Protein AF-A0A8J5WI42-F1 (afdb_monomer)

Radius of gyration: 21.47 Å; Cα contacts (8 Å, |Δi|>4): 216; chains: 1; bounding box: 58×47×58 Å

Secondary structure (DSSP, 8-state):
-PPP--------SS--SS---TTSSPPPEEE-SSSS-EEESSPPPPPPPTTS---HHHHHHHTS-SSPPSSS-SEE-TTT--EE-HHHHHHHHHHHHHHHHHT---PPP--------HHHHHHHHH--S-EEE-HHHHTTSPTT--EEETTSHHHHHHHH--------------TTSEEEEEEE-TTSSS-EEEEEEHHHHHHHHHHHTTS-TTS-----S-TTSTT-

Sequence (228 aa):
MPLAPTCRLTSVHQAPSYGANPNSGQWILRRHQDLPVYHCLRAPRPLPPPVLPLSFTDFAFSLLPTPLPSSHPALLDSFTGEVVPFPAFLSRVRALGAHGRRRRRLPRQSGTHRRGNQISHLVALSNPALAFAVSSTATKLPLGLRTVLLDSPTFLSYLQELGDVSATETVVICQSDPAAILHSSGTTERAKAVLLTYRNIMASTTMAAAAKMAAVVLLTVPMFHVYG

InterPro domains:
  IPR000873 AMP-dependent synthetase/ligase domain [PF00501] (118-228)

Mean predicted aligned error: 11.56 Å

Structure (mmCIF, N/CA/C/O backbone):
data_AF-A0A8J5WI42-F1
#
_entry.id   AF-A0A8J5WI42-F1
#
loop_
_atom_site.group_PDB
_atom_site.id
_atom_site.type_symbol
_atom_site.label_atom_id
_atom_site.label_alt_id
_atom_site.label_comp_id
_atom_site.label_asym_id
_atom_site.label_entity_id
_atom_site.label_seq_id
_atom_site.pdbx_PDB_ins_code
_atom_site.Cartn_x
_atom_site.Cartn_y
_atom_site.Cartn_z
_atom_site.occupancy
_atom_site.B_iso_or_equiv
_atom_site.auth_seq_id
_atom_site.auth_comp_id
_atom_site.auth_asym_id
_atom_site.auth_atom_id
_atom_site.pdbx_PDB_model_num
ATOM 1 N N . MET A 1 1 ? 4.635 27.639 -5.199 1.00 29.78 1 MET A N 1
ATOM 2 C CA . MET A 1 1 ? 4.258 26.490 -6.050 1.00 29.78 1 MET A CA 1
ATOM 3 C C . MET A 1 1 ? 5.520 25.919 -6.677 1.00 29.78 1 MET A C 1
ATOM 5 O O . MET A 1 1 ? 6.116 26.634 -7.473 1.00 29.78 1 MET A O 1
ATOM 9 N N . PRO A 1 2 ? 5.989 24.711 -6.326 1.00 35.41 2 PRO A N 1
ATOM 10 C CA . PRO A 1 2 ? 7.042 24.084 -7.106 1.00 35.41 2 PRO A CA 1
ATOM 11 C C . PRO A 1 2 ? 6.405 23.436 -8.340 1.00 35.41 2 PRO A C 1
ATOM 13 O O . PRO A 1 2 ? 5.445 22.674 -8.236 1.00 35.41 2 PRO A O 1
ATOM 16 N N . LEU A 1 3 ? 6.916 23.808 -9.512 1.00 30.47 3 LEU A N 1
ATOM 17 C CA . LEU A 1 3 ? 6.577 23.210 -10.798 1.00 30.47 3 LEU A CA 1
ATOM 18 C C . LEU A 1 3 ? 6.824 21.698 -10.728 1.00 30.47 3 LEU A C 1
ATOM 20 O O . LEU A 1 3 ? 7.881 21.262 -10.269 1.00 30.47 3 LEU A O 1
ATOM 24 N N . ALA A 1 4 ? 5.855 20.906 -11.186 1.00 29.36 4 ALA A N 1
ATOM 25 C CA . ALA A 1 4 ? 6.044 19.476 -11.389 1.00 29.36 4 ALA A CA 1
ATOM 26 C C . ALA A 1 4 ? 7.309 19.240 -12.239 1.00 29.36 4 ALA A C 1
ATOM 28 O O . ALA A 1 4 ? 7.542 20.005 -13.185 1.00 29.36 4 ALA A O 1
ATOM 29 N N . PRO A 1 5 ? 8.130 18.214 -11.943 1.00 35.12 5 PRO A N 1
ATOM 30 C CA . PRO A 1 5 ? 9.288 17.905 -12.766 1.00 35.12 5 PRO A CA 1
ATOM 31 C C . PRO A 1 5 ? 8.798 17.586 -14.178 1.00 35.12 5 PRO A C 1
ATOM 33 O O . PRO A 1 5 ? 8.145 16.575 -14.434 1.00 35.12 5 PRO A O 1
ATOM 36 N N . THR A 1 6 ? 9.067 18.504 -15.099 1.00 32.03 6 THR A N 1
ATOM 37 C CA . THR A 1 6 ? 8.698 18.375 -16.501 1.00 32.03 6 THR A CA 1
ATOM 38 C C . THR A 1 6 ? 9.577 17.278 -17.086 1.00 32.03 6 THR A C 1
ATOM 40 O O . THR A 1 6 ? 10.797 17.424 -17.171 1.00 32.03 6 THR A O 1
ATOM 43 N N . CYS A 1 7 ? 8.974 16.151 -17.458 1.00 35.66 7 CYS A N 1
ATOM 44 C CA . CYS A 1 7 ? 9.672 15.083 -18.161 1.00 35.66 7 CYS A CA 1
ATOM 45 C C . CYS A 1 7 ? 10.037 15.589 -19.567 1.00 35.66 7 CYS A C 1
ATOM 47 O O . CYS A 1 7 ? 9.230 15.520 -20.493 1.00 35.66 7 CYS A O 1
ATOM 49 N N . ARG A 1 8 ? 11.230 16.174 -19.728 1.00 37.75 8 ARG A N 1
ATOM 50 C CA . ARG A 1 8 ? 11.785 16.493 -21.050 1.00 37.75 8 ARG A CA 1
ATOM 51 C C . ARG A 1 8 ? 12.340 15.210 -21.660 1.00 37.75 8 ARG A C 1
ATOM 53 O O . ARG A 1 8 ? 13.364 14.701 -21.214 1.00 37.75 8 ARG A O 1
ATOM 60 N N . LEU A 1 9 ? 11.670 14.706 -22.692 1.00 39.31 9 LEU A N 1
ATOM 61 C CA . LEU A 1 9 ? 12.229 13.707 -23.599 1.00 39.31 9 LEU A CA 1
ATOM 62 C C . LEU A 1 9 ? 13.247 14.397 -24.511 1.00 39.31 9 LEU A C 1
ATOM 64 O O . LEU A 1 9 ? 12.881 15.040 -25.492 1.00 39.31 9 LEU A O 1
ATOM 68 N N . THR A 1 10 ? 14.530 14.273 -24.191 1.00 45.62 10 THR A N 1
ATOM 69 C CA . THR A 1 10 ? 15.604 14.692 -25.096 1.00 45.62 10 THR A CA 1
ATOM 70 C C . THR A 1 10 ? 16.011 13.479 -25.931 1.00 45.62 10 THR A C 1
ATOM 72 O O . THR A 1 10 ? 16.667 12.568 -25.430 1.00 45.62 10 THR A O 1
ATOM 75 N N . SER A 1 11 ? 15.593 13.431 -27.201 1.00 44.97 11 SER A N 1
ATOM 76 C CA . SER A 1 11 ? 16.119 12.453 -28.161 1.00 44.97 11 SER A CA 1
ATOM 77 C C . SER A 1 11 ? 17.546 12.855 -28.499 1.00 44.97 11 SER A C 1
ATOM 79 O O . SER A 1 11 ? 17.771 13.845 -29.194 1.00 44.97 11 SER A O 1
ATOM 81 N N . VAL A 1 12 ? 18.522 12.127 -27.967 1.00 49.94 12 VAL A N 1
ATOM 82 C CA . VAL A 1 12 ? 19.923 12.428 -28.228 1.00 49.94 12 VAL A CA 1
ATOM 83 C C . VAL A 1 12 ? 20.385 11.617 -29.441 1.00 49.94 12 VAL A C 1
ATOM 85 O O . VAL A 1 12 ? 20.647 10.422 -29.327 1.00 49.94 12 VAL A O 1
ATOM 88 N N . HIS A 1 13 ? 20.466 12.259 -30.612 1.00 47.44 13 HIS A N 1
ATOM 89 C CA . HIS A 1 13 ? 20.977 11.634 -31.844 1.00 47.44 13 HIS A CA 1
ATOM 90 C C . HIS A 1 13 ? 22.503 11.406 -31.834 1.00 47.44 13 HIS A C 1
ATOM 92 O O . HIS A 1 13 ? 22.998 10.607 -32.620 1.00 47.44 13 HIS A O 1
ATOM 98 N N . GLN A 1 14 ? 23.236 12.023 -30.902 1.00 44.47 14 GLN A N 1
ATOM 99 C CA . GLN A 1 14 ? 24.654 11.771 -30.624 1.00 44.47 14 GLN A CA 1
ATOM 100 C C . GLN A 1 14 ? 24.905 11.951 -29.128 1.00 44.47 14 GLN A C 1
ATOM 102 O O . GLN A 1 14 ? 24.650 13.030 -28.602 1.00 44.47 14 GLN A O 1
ATOM 107 N N . ALA A 1 15 ? 25.367 10.895 -28.446 1.00 39.84 15 ALA A N 1
ATOM 108 C CA . ALA A 1 15 ? 25.644 10.905 -27.007 1.00 39.84 15 ALA A CA 1
ATOM 109 C C . ALA A 1 15 ? 26.434 12.170 -26.613 1.00 39.84 15 ALA A C 1
ATOM 111 O O . ALA A 1 15 ? 27.522 12.369 -27.156 1.00 39.84 15 ALA A O 1
ATOM 112 N N . PRO A 1 16 ? 25.947 13.022 -25.689 1.00 39.75 16 PRO A N 1
ATOM 113 C CA . PRO A 1 16 ? 26.751 14.128 -25.213 1.00 39.75 16 PRO A CA 1
ATOM 114 C C . PRO A 1 16 ? 27.866 13.517 -24.368 1.00 39.75 16 PRO A C 1
ATOM 116 O O . PRO A 1 16 ? 27.608 12.734 -23.454 1.00 39.75 16 PRO A O 1
ATOM 119 N N . SER A 1 17 ? 29.102 13.895 -24.654 1.00 41.09 17 SER A N 1
ATOM 120 C CA . SER A 1 17 ? 30.312 13.529 -23.912 1.00 41.09 17 SER A CA 1
ATOM 121 C C . SER A 1 17 ? 30.396 14.161 -22.511 1.00 41.09 17 SER A C 1
ATOM 123 O O . SER A 1 17 ? 31.456 14.153 -21.895 1.00 41.09 17 SER A O 1
ATOM 125 N N . TYR A 1 18 ? 29.287 14.669 -21.964 1.00 41.59 18 TYR A N 1
ATOM 126 C CA . TYR A 1 18 ? 29.240 15.255 -20.629 1.00 41.59 18 TYR A CA 1
ATOM 127 C C . TYR A 1 18 ? 28.455 14.367 -19.670 1.00 41.59 18 TYR A C 1
ATOM 129 O O . TYR A 1 18 ? 27.273 14.085 -19.873 1.00 41.59 18 TYR A O 1
ATOM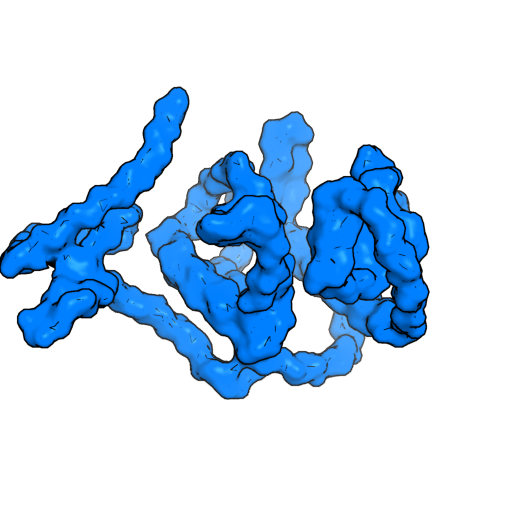 137 N N . GLY A 1 19 ? 29.159 13.921 -18.626 1.00 47.34 19 GLY A N 1
ATOM 138 C CA . GLY A 1 19 ? 28.671 13.029 -17.583 1.00 47.34 19 GLY A CA 1
ATOM 139 C C . GLY A 1 19 ? 27.361 13.519 -16.983 1.00 47.34 19 GLY A C 1
ATOM 140 O O . GLY A 1 19 ? 27.323 14.453 -16.184 1.00 47.34 19 GLY A O 1
ATOM 141 N N . ALA A 1 20 ? 26.272 12.864 -17.370 1.00 50.81 20 ALA A N 1
ATOM 142 C CA . ALA A 1 20 ? 24.975 13.105 -16.783 1.00 50.81 20 ALA A CA 1
ATOM 143 C C . ALA A 1 20 ? 24.971 12.601 -15.341 1.00 50.81 20 ALA A C 1
ATOM 145 O O . ALA A 1 20 ? 25.249 11.432 -15.080 1.00 50.81 20 ALA A O 1
ATOM 146 N N . ASN A 1 21 ? 24.628 13.482 -14.404 1.00 48.59 21 ASN A N 1
ATOM 147 C CA . ASN A 1 21 ? 24.452 13.110 -13.009 1.00 48.59 21 ASN A CA 1
ATOM 148 C C . ASN A 1 21 ? 23.285 12.102 -12.897 1.00 48.59 21 ASN A C 1
ATOM 150 O O . ASN A 1 21 ? 22.139 12.488 -13.146 1.00 48.59 21 ASN A O 1
ATOM 154 N N . PRO A 1 22 ? 23.525 10.838 -12.498 1.00 48.53 22 PRO A N 1
ATOM 155 C CA . PRO A 1 22 ? 22.477 9.818 -12.398 1.00 48.53 22 PRO A CA 1
ATOM 156 C C . PRO A 1 22 ? 21.408 10.147 -11.339 1.00 48.53 22 PRO A C 1
ATOM 158 O O . PRO A 1 22 ? 20.333 9.547 -11.351 1.00 48.53 22 PRO A O 1
ATOM 161 N N . ASN A 1 23 ? 21.668 11.131 -10.471 1.00 48.84 23 ASN A N 1
ATOM 162 C CA . ASN A 1 23 ? 20.778 11.574 -9.397 1.00 48.84 23 ASN A CA 1
ATOM 163 C C . ASN A 1 23 ? 19.934 12.810 -9.765 1.00 48.84 23 ASN A C 1
ATOM 165 O O . ASN A 1 23 ? 19.182 13.295 -8.926 1.00 48.84 23 ASN A O 1
ATOM 169 N N . SER A 1 24 ? 20.033 13.342 -10.990 1.00 55.25 24 SER A N 1
ATOM 170 C CA . SER A 1 24 ? 19.336 14.579 -11.397 1.00 55.25 24 SER A CA 1
ATOM 171 C C . SER A 1 24 ? 17.831 14.416 -11.653 1.00 55.25 24 SER A C 1
ATOM 173 O O . SER A 1 24 ? 17.152 15.386 -11.978 1.00 55.25 24 SER A O 1
ATOM 175 N N . GLY A 1 25 ? 17.300 13.190 -11.586 1.00 51.16 25 GLY A N 1
ATOM 176 C CA . GLY A 1 25 ? 15.907 12.902 -11.948 1.00 51.16 25 GLY A CA 1
ATOM 177 C C . GLY A 1 25 ? 15.625 12.932 -13.459 1.00 51.16 25 GLY A C 1
ATOM 178 O O . GLY A 1 25 ? 14.546 12.520 -13.870 1.00 51.16 25 GLY A O 1
ATOM 179 N N . GLN A 1 26 ? 16.590 13.318 -14.302 1.00 54.34 26 GLN A N 1
ATOM 180 C CA . GLN A 1 26 ? 16.445 13.296 -15.760 1.00 54.34 26 GLN A CA 1
ATOM 181 C C . GLN A 1 26 ? 16.699 11.891 -16.320 1.00 54.34 26 GLN A C 1
ATOM 183 O O . GLN A 1 26 ? 17.724 11.262 -16.034 1.00 54.34 26 GLN A O 1
ATOM 188 N N . TRP A 1 27 ? 15.755 11.384 -17.111 1.00 58.38 27 TRP A N 1
ATOM 189 C CA . TRP A 1 27 ? 15.895 10.120 -17.827 1.00 58.38 27 TRP A CA 1
ATOM 190 C C . TRP A 1 27 ? 16.568 10.370 -19.171 1.00 58.38 27 TRP A C 1
ATOM 192 O O . TRP A 1 27 ? 16.082 11.167 -19.968 1.00 58.38 27 TRP A O 1
ATOM 202 N N . ILE A 1 28 ? 17.674 9.674 -19.433 1.00 67.88 28 ILE A N 1
ATOM 203 C CA . ILE A 1 28 ? 18.326 9.705 -20.742 1.00 67.88 28 ILE A CA 1
ATOM 204 C C . ILE A 1 28 ? 17.981 8.406 -21.449 1.00 67.88 28 ILE A C 1
ATOM 206 O O . ILE A 1 28 ? 18.279 7.317 -20.951 1.00 67.88 28 ILE A O 1
ATOM 210 N N . LEU A 1 29 ? 17.317 8.537 -22.592 1.00 76.19 29 LEU A N 1
ATOM 211 C CA . LEU A 1 29 ? 16.933 7.422 -23.439 1.00 76.19 29 LEU A CA 1
ATOM 212 C C . LEU A 1 29 ? 17.848 7.379 -24.660 1.00 76.19 29 LEU A C 1
ATOM 214 O O . LEU A 1 29 ? 18.148 8.416 -25.252 1.00 76.19 29 LEU A O 1
ATOM 218 N N . ARG A 1 30 ? 18.256 6.178 -25.067 1.00 80.81 30 ARG A N 1
ATOM 219 C CA . ARG A 1 30 ? 18.925 5.945 -26.350 1.00 80.81 30 ARG A CA 1
ATOM 220 C C . ARG A 1 30 ? 17.987 5.174 -27.264 1.00 80.81 30 ARG A C 1
ATOM 222 O O . ARG A 1 30 ? 17.397 4.173 -26.860 1.00 80.81 30 ARG A O 1
ATOM 229 N N . ARG A 1 31 ? 17.862 5.643 -28.503 1.00 80.12 31 ARG A N 1
ATOM 230 C CA . ARG A 1 31 ? 17.152 4.924 -29.560 1.00 80.12 31 ARG A CA 1
ATOM 231 C C . ARG A 1 31 ? 18.028 3.780 -30.076 1.00 80.12 31 ARG A C 1
ATOM 233 O O . ARG A 1 31 ? 19.226 3.972 -30.278 1.00 80.12 31 ARG A O 1
ATOM 240 N N . HIS A 1 32 ? 17.444 2.604 -30.269 1.00 79.12 32 HIS A N 1
ATOM 241 C CA . HIS A 1 32 ? 18.083 1.508 -30.992 1.00 79.12 32 HIS A CA 1
ATOM 242 C C . HIS A 1 32 ? 18.345 1.943 -32.442 1.00 79.12 32 HIS A C 1
ATOM 244 O O . HIS A 1 32 ? 17.509 2.627 -33.028 1.00 79.12 32 HIS A O 1
ATOM 250 N N . GLN A 1 33 ? 19.496 1.584 -33.015 1.00 76.19 33 GLN A N 1
ATOM 251 C CA . GLN A 1 33 ? 19.883 2.069 -34.348 1.00 76.19 33 GLN A CA 1
ATOM 252 C C . GLN A 1 33 ? 18.890 1.604 -35.423 1.00 76.19 33 GLN A C 1
ATOM 254 O O . GLN A 1 33 ? 18.429 2.415 -36.221 1.00 76.19 33 GLN A O 1
ATOM 259 N N . ASP A 1 34 ? 18.462 0.344 -35.337 1.00 82.88 34 ASP A N 1
ATOM 260 C CA . ASP A 1 34 ? 17.655 -0.289 -36.391 1.00 82.88 34 ASP A CA 1
ATOM 261 C C . ASP A 1 34 ? 16.166 -0.444 -36.049 1.00 82.88 34 ASP A C 1
ATOM 263 O O . ASP A 1 34 ? 15.387 -0.937 -36.859 1.00 82.88 34 ASP A O 1
ATOM 267 N N . LEU A 1 35 ? 15.743 -0.046 -34.842 1.00 81.06 35 LEU A N 1
ATOM 268 C CA . LEU A 1 35 ? 14.367 -0.235 -34.371 1.00 81.06 35 LEU A CA 1
ATOM 269 C C . LEU A 1 35 ? 13.820 1.059 -33.752 1.00 81.06 35 LEU A C 1
ATOM 271 O O . LEU A 1 35 ? 14.564 1.801 -33.106 1.00 81.06 35 LEU A O 1
ATOM 275 N N . PRO A 1 36 ? 12.510 1.347 -33.873 1.00 85.81 36 PRO A N 1
ATOM 276 C CA . PRO A 1 36 ? 11.862 2.473 -33.195 1.00 85.81 36 PRO A CA 1
ATOM 277 C C . PRO A 1 36 ? 11.658 2.183 -31.694 1.00 85.81 36 PRO A C 1
ATOM 279 O O . PRO A 1 36 ? 10.581 2.385 -31.143 1.00 85.81 36 PRO A O 1
ATOM 282 N N . VAL A 1 37 ? 12.697 1.679 -31.028 1.00 84.75 37 VAL A N 1
ATOM 283 C CA . VAL A 1 37 ? 12.699 1.290 -29.617 1.00 84.75 37 VAL A CA 1
ATOM 284 C C . VAL A 1 37 ? 13.687 2.176 -28.873 1.00 84.75 37 VAL A C 1
ATOM 286 O O . VAL A 1 37 ? 14.812 2.389 -29.325 1.00 84.75 37 VAL A O 1
ATOM 289 N N . TYR A 1 38 ? 13.276 2.681 -27.715 1.00 84.00 38 TYR A N 1
ATOM 290 C CA . TYR A 1 38 ? 14.112 3.475 -26.823 1.00 84.00 38 TYR A CA 1
ATOM 291 C C . TYR A 1 38 ? 14.408 2.676 -25.555 1.00 84.00 38 TYR A C 1
ATOM 293 O O . TYR A 1 38 ? 13.517 2.019 -25.021 1.00 84.00 38 TYR A O 1
ATOM 301 N N . HIS A 1 39 ? 15.639 2.750 -25.051 1.00 78.56 39 HIS A N 1
ATOM 302 C CA . HIS A 1 39 ? 16.021 2.143 -23.777 1.00 78.56 39 HIS A CA 1
ATOM 303 C C . HIS A 1 39 ? 16.619 3.178 -22.830 1.00 78.56 39 HIS A C 1
ATOM 305 O O . HIS A 1 39 ? 17.256 4.146 -23.251 1.00 78.56 39 HIS A O 1
ATOM 311 N N . CYS A 1 40 ? 16.404 2.960 -21.536 1.00 78.56 40 CYS A N 1
ATOM 312 C CA . CYS A 1 40 ? 16.999 3.778 -20.493 1.00 78.56 40 CYS A CA 1
ATOM 313 C C . CYS A 1 40 ? 18.508 3.541 -20.424 1.00 78.56 40 CYS A C 1
ATOM 315 O O . CYS A 1 40 ? 18.953 2.397 -20.402 1.00 78.56 40 CYS A O 1
ATOM 317 N N . LEU A 1 41 ? 19.288 4.623 -20.368 1.00 79.19 41 LEU A N 1
ATOM 318 C CA . LEU A 1 41 ? 20.740 4.546 -20.202 1.00 79.19 41 LEU A CA 1
ATOM 319 C C . LEU A 1 41 ? 21.178 4.320 -18.750 1.00 79.19 41 LEU A C 1
ATOM 321 O O . LEU A 1 41 ? 22.348 4.031 -18.508 1.00 79.19 41 LEU A O 1
ATOM 325 N N . ARG A 1 42 ? 20.274 4.455 -17.770 1.00 72.31 42 ARG A N 1
ATOM 326 C CA . ARG A 1 42 ? 20.596 4.088 -16.386 1.00 72.31 42 ARG A CA 1
ATOM 327 C C . ARG A 1 42 ? 20.664 2.572 -16.278 1.00 72.31 42 ARG A C 1
ATOM 329 O O . ARG A 1 42 ? 19.745 1.883 -16.717 1.00 72.31 42 ARG A O 1
ATOM 336 N N . ALA A 1 43 ? 21.723 2.074 -15.642 1.00 68.75 43 ALA A N 1
ATOM 337 C CA . ALA A 1 43 ? 21.834 0.661 -15.321 1.00 68.75 43 ALA A CA 1
ATOM 338 C C . ALA A 1 43 ? 20.602 0.225 -14.502 1.00 68.75 43 ALA A C 1
ATOM 340 O O . ALA A 1 43 ? 20.297 0.867 -13.488 1.00 68.75 43 ALA A O 1
ATOM 341 N N . PRO A 1 44 ? 19.879 -0.831 -14.919 1.00 67.88 44 PRO A N 1
ATOM 342 C CA . PRO A 1 44 ? 18.802 -1.386 -14.117 1.00 67.88 44 PRO A CA 1
ATOM 343 C C . PRO A 1 44 ? 19.365 -1.811 -12.765 1.00 67.88 44 PRO A C 1
ATOM 345 O O . PRO A 1 44 ? 20.384 -2.503 -12.703 1.00 67.88 44 PRO A O 1
ATOM 348 N N . ARG A 1 45 ? 18.714 -1.418 -11.670 1.00 74.69 45 ARG A N 1
ATOM 349 C CA . ARG A 1 45 ? 19.058 -2.001 -10.374 1.00 74.69 45 ARG A CA 1
ATOM 350 C C . ARG A 1 45 ? 18.673 -3.482 -10.396 1.00 74.69 45 ARG A C 1
ATOM 352 O O . ARG A 1 45 ? 17.573 -3.801 -10.855 1.00 74.69 45 ARG A O 1
ATOM 359 N N . PRO A 1 46 ? 19.554 -4.383 -9.933 1.00 81.56 46 PRO A N 1
ATOM 360 C CA . PRO A 1 46 ? 19.279 -5.806 -9.987 1.00 81.56 46 PRO A CA 1
ATOM 361 C C . PRO A 1 46 ? 18.064 -6.118 -9.117 1.00 81.56 46 PRO A C 1
ATOM 363 O O . PRO A 1 46 ? 18.015 -5.776 -7.936 1.00 81.56 46 PRO A O 1
ATOM 366 N N . LEU A 1 47 ? 17.072 -6.761 -9.726 1.00 88.19 47 LEU A N 1
ATOM 367 C CA . LEU A 1 47 ? 15.967 -7.358 -8.995 1.00 88.19 47 LEU A CA 1
ATOM 368 C C . LEU A 1 47 ? 16.367 -8.763 -8.542 1.00 88.19 47 LEU A C 1
ATOM 370 O O . LEU A 1 47 ? 17.088 -9.447 -9.274 1.00 88.19 47 LEU A O 1
ATOM 374 N N . PRO A 1 48 ? 15.860 -9.233 -7.392 1.00 91.81 48 PRO A N 1
ATOM 375 C CA . PRO A 1 48 ? 16.023 -10.619 -6.983 1.00 91.81 48 PRO A CA 1
ATOM 376 C C . PRO A 1 48 ? 15.555 -11.606 -8.073 1.00 91.81 48 PRO A C 1
ATOM 378 O O . PRO A 1 48 ? 14.663 -11.273 -8.874 1.00 91.81 48 PRO A O 1
ATOM 381 N N . PRO A 1 49 ? 16.120 -12.829 -8.113 1.00 93.62 49 PRO A N 1
ATOM 382 C CA . PRO A 1 49 ? 15.681 -13.870 -9.036 1.00 93.62 49 PRO A CA 1
ATOM 383 C C . PRO A 1 49 ? 14.168 -14.104 -8.916 1.00 93.62 49 PRO A C 1
ATOM 385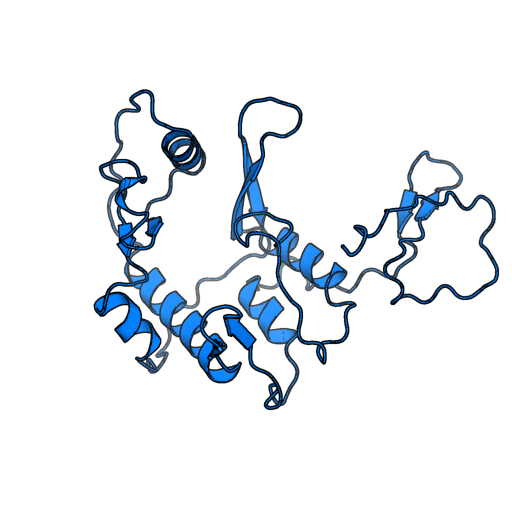 O O . PRO A 1 49 ? 13.686 -14.199 -7.790 1.00 93.62 49 PRO A O 1
ATOM 388 N N . PRO A 1 50 ? 13.407 -14.226 -10.021 1.00 90.69 50 PRO A N 1
ATOM 389 C CA . PRO A 1 50 ? 11.947 -14.383 -9.968 1.00 90.69 50 PRO A CA 1
ATOM 390 C C . PRO A 1 50 ? 11.462 -15.578 -9.134 1.00 90.69 50 PRO A C 1
ATOM 392 O O . PRO A 1 50 ? 10.372 -15.532 -8.575 1.00 90.69 50 PRO A O 1
ATOM 395 N N . VAL A 1 51 ? 12.280 -16.633 -9.064 1.00 91.38 51 VAL A N 1
ATOM 396 C CA . VAL A 1 51 ? 11.995 -17.885 -8.345 1.00 91.38 51 VAL A CA 1
ATOM 397 C C . VAL A 1 51 ? 12.261 -17.807 -6.841 1.00 91.38 51 VAL A C 1
ATOM 399 O O . VAL A 1 51 ? 11.862 -18.708 -6.111 1.00 91.38 51 VAL A O 1
ATOM 402 N N . LEU A 1 52 ? 12.945 -16.758 -6.367 1.00 92.44 52 LEU A N 1
ATOM 403 C CA . LEU A 1 52 ? 13.197 -16.579 -4.941 1.00 92.44 52 LEU A CA 1
ATOM 404 C C . LEU A 1 52 ? 11.868 -16.246 -4.246 1.00 92.44 52 LEU A C 1
ATOM 406 O O . LEU A 1 52 ? 11.253 -15.237 -4.622 1.00 92.44 52 LEU A O 1
ATOM 410 N N . PRO A 1 53 ? 11.440 -17.032 -3.239 1.00 93.06 53 PRO A N 1
ATOM 411 C CA . PRO A 1 53 ? 10.201 -16.773 -2.532 1.00 93.06 53 PRO A CA 1
ATOM 412 C C . PRO A 1 53 ? 10.369 -15.527 -1.662 1.00 93.06 53 PRO A C 1
ATOM 414 O O . PRO A 1 53 ? 10.958 -15.576 -0.583 1.00 93.06 53 PRO A O 1
ATOM 417 N N . LEU A 1 54 ? 9.918 -14.386 -2.178 1.00 91.75 54 LEU A N 1
ATOM 418 C CA . LEU A 1 54 ? 10.173 -13.077 -1.594 1.00 91.75 54 LEU A CA 1
ATOM 419 C C . LEU A 1 54 ? 8.972 -12.163 -1.820 1.00 91.75 54 LEU A C 1
ATOM 421 O O . LEU A 1 54 ? 8.566 -11.914 -2.958 1.00 91.75 54 LEU A O 1
ATOM 425 N N . SER A 1 55 ? 8.424 -11.640 -0.725 1.00 90.94 55 SER A N 1
ATOM 426 C CA . SER A 1 55 ? 7.367 -10.635 -0.775 1.00 90.94 55 SER A CA 1
ATOM 427 C C . SER A 1 55 ? 7.935 -9.241 -1.053 1.00 90.94 55 SER A C 1
ATOM 429 O O . SER A 1 55 ? 9.098 -8.946 -0.765 1.00 90.94 55 SER A O 1
ATOM 431 N N . PHE A 1 56 ? 7.090 -8.333 -1.549 1.00 90.19 56 PHE A N 1
ATOM 432 C CA . PHE A 1 56 ? 7.467 -6.921 -1.668 1.00 90.19 56 PHE A CA 1
ATOM 433 C C . PHE A 1 56 ? 7.858 -6.308 -0.316 1.00 90.19 56 PHE A C 1
ATOM 435 O O . PHE A 1 56 ? 8.801 -5.528 -0.267 1.00 90.19 56 PHE A O 1
ATOM 442 N N . THR A 1 57 ? 7.168 -6.656 0.776 1.00 90.00 57 THR A N 1
ATOM 443 C CA . THR A 1 57 ? 7.457 -6.093 2.103 1.00 90.00 57 THR A CA 1
ATOM 444 C C . THR A 1 57 ? 8.831 -6.507 2.609 1.00 90.00 57 THR A C 1
ATOM 446 O O . THR A 1 57 ? 9.569 -5.658 3.102 1.00 90.00 57 THR A O 1
ATOM 449 N N . ASP A 1 58 ? 9.213 -7.773 2.423 1.00 90.19 58 ASP A N 1
ATOM 450 C CA . ASP A 1 58 ? 10.542 -8.254 2.820 1.00 90.19 58 ASP A CA 1
ATOM 451 C C . ASP A 1 58 ? 11.632 -7.598 1.971 1.00 90.19 58 ASP A C 1
ATOM 453 O O . ASP A 1 58 ? 12.644 -7.137 2.500 1.00 90.19 58 ASP A O 1
ATOM 457 N N . PHE A 1 59 ? 11.393 -7.470 0.661 1.00 90.94 59 PHE A N 1
ATOM 458 C CA . PHE A 1 59 ? 12.292 -6.740 -0.226 1.00 90.94 59 PHE A CA 1
ATOM 459 C C . PHE A 1 59 ? 12.441 -5.272 0.188 1.00 90.94 59 PHE A C 1
ATOM 461 O O . PHE A 1 59 ? 13.562 -4.800 0.343 1.00 90.94 59 PHE A O 1
ATOM 468 N N . ALA A 1 60 ? 11.340 -4.555 0.421 1.00 89.31 60 ALA A N 1
ATOM 469 C CA . ALA A 1 60 ? 11.365 -3.151 0.817 1.00 89.31 60 ALA A CA 1
ATOM 470 C C . ALA A 1 60 ? 12.098 -2.948 2.152 1.00 89.31 60 ALA A C 1
ATOM 472 O O . ALA A 1 60 ? 12.897 -2.022 2.277 1.00 89.31 60 ALA A O 1
ATOM 473 N N . PHE A 1 61 ? 11.887 -3.836 3.129 1.00 89.00 61 PHE A N 1
ATOM 474 C CA . PHE A 1 61 ? 12.599 -3.780 4.406 1.00 89.00 61 PHE A CA 1
ATOM 475 C C . PHE A 1 61 ? 14.082 -4.130 4.285 1.00 89.00 61 PHE A C 1
ATOM 477 O O . PHE A 1 61 ? 14.884 -3.550 5.012 1.00 89.00 61 PHE A O 1
ATOM 484 N N . SER A 1 62 ? 14.469 -5.001 3.346 1.00 88.31 62 SER A N 1
ATOM 485 C CA . SER A 1 62 ? 15.885 -5.297 3.071 1.00 88.31 62 SER A CA 1
ATOM 486 C C . SER A 1 62 ? 16.667 -4.096 2.523 1.00 88.31 62 SER A C 1
ATOM 488 O O . SER A 1 62 ? 17.892 -4.082 2.583 1.00 88.31 62 SER A O 1
ATOM 490 N N . LEU A 1 63 ? 15.965 -3.079 2.006 1.00 85.88 63 LEU A N 1
ATOM 491 C CA . LEU A 1 63 ? 16.568 -1.837 1.524 1.00 85.88 63 LEU A CA 1
ATOM 492 C C . LEU A 1 63 ? 16.796 -0.810 2.645 1.00 85.88 63 LEU A C 1
ATOM 494 O O . LEU A 1 63 ? 17.412 0.224 2.389 1.00 85.88 63 LEU A O 1
ATOM 498 N N . LEU A 1 64 ? 16.292 -1.051 3.862 1.00 86.19 64 LEU A N 1
ATOM 499 C CA . LEU A 1 64 ? 16.500 -0.148 4.994 1.00 86.19 64 LEU A CA 1
ATOM 500 C C . LEU A 1 64 ? 17.948 -0.239 5.506 1.00 86.19 64 LEU A C 1
ATOM 502 O O . LEU A 1 64 ? 18.523 -1.328 5.515 1.00 86.19 64 LEU A O 1
ATOM 506 N N . PRO A 1 65 ? 18.551 0.876 5.960 1.00 85.25 65 PRO A N 1
ATOM 507 C CA . PRO A 1 65 ? 19.911 0.851 6.471 1.00 85.25 65 PRO A CA 1
ATOM 508 C C . PRO A 1 65 ? 19.990 0.085 7.793 1.00 85.25 65 PRO A C 1
ATOM 510 O O . PRO A 1 65 ? 19.041 0.038 8.580 1.00 85.25 65 PRO A O 1
ATOM 513 N N . THR A 1 66 ? 21.166 -0.479 8.045 1.00 86.06 66 THR A N 1
ATOM 514 C CA . THR A 1 66 ? 21.527 -1.135 9.302 1.00 86.06 66 THR A CA 1
ATOM 515 C C . THR A 1 66 ? 22.719 -0.397 9.922 1.00 86.06 66 THR A C 1
ATOM 517 O O . THR A 1 66 ? 23.789 -0.403 9.309 1.00 86.06 66 THR A O 1
ATOM 520 N N . PRO A 1 67 ? 22.579 0.232 11.107 1.00 87.94 67 PRO A N 1
ATOM 521 C CA . PRO A 1 67 ? 21.383 0.287 11.955 1.00 87.94 67 PRO A CA 1
ATOM 522 C C . PRO A 1 67 ? 20.264 1.156 11.360 1.00 87.94 67 PRO A C 1
ATOM 524 O O . PRO A 1 67 ? 20.510 2.021 10.519 1.00 87.94 67 PRO A O 1
ATOM 527 N N . LEU A 1 68 ? 19.029 0.921 11.819 1.00 88.81 68 LEU A N 1
ATOM 528 C CA . LEU A 1 68 ? 17.875 1.718 11.400 1.00 88.81 68 LEU A CA 1
ATOM 529 C C . LEU A 1 68 ? 18.072 3.198 11.770 1.00 88.81 68 LEU A C 1
ATOM 531 O O . LEU A 1 68 ? 18.679 3.487 12.806 1.00 88.81 68 LEU A O 1
ATOM 535 N N . PRO A 1 69 ? 17.527 4.141 10.979 1.00 85.06 69 PRO A N 1
ATOM 536 C CA . PRO A 1 69 ? 17.672 5.560 11.267 1.00 85.06 69 PRO A CA 1
ATOM 537 C C . PRO A 1 69 ? 17.014 5.926 12.600 1.00 85.06 69 PRO A C 1
ATOM 539 O O . PRO A 1 69 ? 15.856 5.586 12.847 1.00 85.06 69 PRO A O 1
ATOM 542 N N . SER A 1 70 ? 17.755 6.644 13.445 1.00 85.25 70 SER A N 1
ATOM 543 C CA . SER A 1 70 ? 17.261 7.212 14.707 1.00 85.25 70 SER A CA 1
ATOM 544 C C . SER A 1 70 ? 17.001 8.718 14.626 1.00 85.25 70 SER A C 1
ATOM 546 O O . SER A 1 70 ? 16.276 9.255 15.456 1.00 85.25 70 SER A O 1
ATOM 548 N N . SER A 1 71 ? 17.572 9.404 13.630 1.00 86.25 71 SER A N 1
ATOM 549 C CA . SER A 1 71 ? 17.474 10.862 13.476 1.00 86.25 71 SER A CA 1
ATOM 550 C C . SER A 1 71 ? 16.156 11.340 12.867 1.00 86.25 71 SER A C 1
ATOM 552 O O . SER A 1 71 ? 15.823 12.514 12.988 1.00 86.25 71 SER A O 1
ATOM 554 N N . HIS A 1 72 ? 15.412 10.457 12.200 1.00 87.19 72 HIS A N 1
ATOM 555 C CA . HIS A 1 72 ? 14.121 10.770 11.596 1.00 87.19 72 HIS A CA 1
ATOM 556 C C . HIS A 1 72 ? 13.169 9.567 11.685 1.00 87.19 72 HIS A C 1
ATOM 558 O O . HIS A 1 72 ? 13.623 8.418 11.656 1.00 87.19 72 HIS A O 1
ATOM 564 N N . PRO A 1 73 ? 11.852 9.811 11.813 1.00 91.81 73 PRO A N 1
ATOM 565 C CA . PRO A 1 73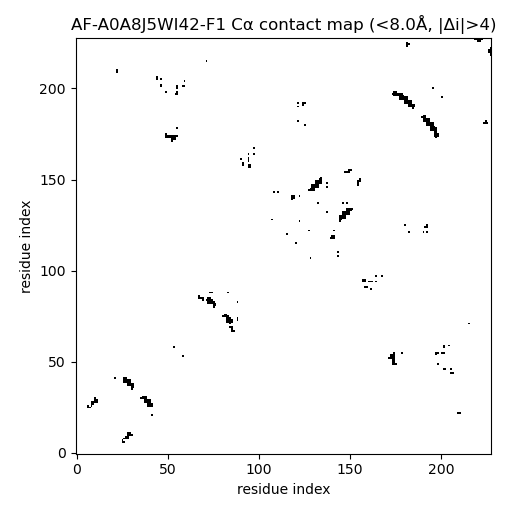 ? 10.857 8.750 11.904 1.00 91.81 73 PRO A CA 1
ATOM 566 C C . PRO A 1 73 ? 10.596 8.094 10.539 1.00 91.81 73 PRO A C 1
ATOM 568 O O . PRO A 1 73 ? 10.942 8.642 9.493 1.00 91.81 73 PRO A O 1
ATOM 571 N N . ALA A 1 74 ? 9.938 6.932 10.550 1.00 92.00 74 ALA A N 1
ATOM 572 C CA . ALA A 1 74 ? 9.452 6.284 9.332 1.00 92.00 74 ALA A CA 1
ATOM 573 C C . ALA A 1 74 ? 8.204 6.982 8.776 1.00 92.00 74 ALA A C 1
ATOM 575 O O . ALA A 1 74 ? 8.058 7.104 7.563 1.00 92.00 74 ALA A O 1
ATOM 576 N N . LEU A 1 75 ? 7.314 7.441 9.663 1.00 93.19 75 LEU A N 1
ATOM 577 C CA . LEU A 1 75 ? 6.142 8.247 9.321 1.00 93.19 75 LEU A CA 1
ATOM 578 C C . LEU A 1 75 ? 6.053 9.450 10.264 1.00 93.19 75 LEU A C 1
ATOM 580 O O . LEU A 1 75 ? 6.270 9.312 11.469 1.00 93.19 75 LEU A O 1
ATOM 584 N N . LEU A 1 76 ? 5.710 10.605 9.702 1.00 94.12 76 LEU A N 1
ATOM 585 C CA . LEU A 1 76 ? 5.411 11.843 10.414 1.00 94.12 76 LEU A CA 1
ATOM 586 C C . LEU A 1 76 ? 4.096 12.384 9.859 1.00 94.12 76 LEU A C 1
ATOM 588 O O . LEU A 1 76 ? 3.994 12.640 8.657 1.00 94.12 76 LEU A O 1
ATOM 592 N N . ASP A 1 77 ? 3.106 12.557 10.724 1.00 93.38 77 ASP A N 1
ATOM 593 C CA . ASP A 1 77 ? 1.879 13.255 10.370 1.00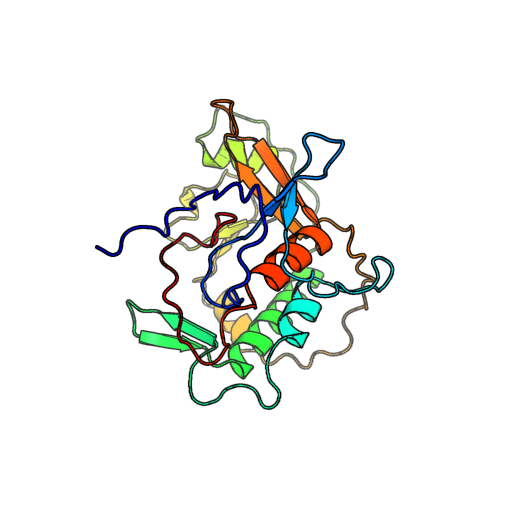 93.38 77 ASP A CA 1
ATOM 594 C C . ASP A 1 77 ? 2.139 14.765 10.434 1.00 93.38 77 ASP A C 1
ATOM 596 O O . ASP A 1 77 ? 2.430 15.323 11.491 1.00 93.38 77 ASP A O 1
ATOM 600 N N . SER A 1 78 ? 2.075 15.437 9.286 1.00 92.44 78 SER A N 1
ATOM 601 C CA . SER A 1 78 ? 2.378 16.867 9.197 1.00 92.44 78 SER A CA 1
ATOM 602 C C . SER A 1 78 ? 1.303 17.767 9.810 1.00 92.44 78 SER A C 1
ATOM 604 O O . SER A 1 78 ? 1.577 18.943 10.041 1.00 92.44 78 SER A O 1
ATOM 606 N N . PHE A 1 79 ? 0.096 17.250 10.051 1.00 93.00 79 PHE A N 1
ATOM 607 C CA . PHE A 1 79 ? -1.018 18.008 10.616 1.00 93.00 79 PHE A CA 1
ATOM 608 C C . PHE A 1 79 ? -1.046 17.917 12.145 1.00 93.00 79 PHE A C 1
ATOM 610 O O . PHE A 1 79 ? -1.241 18.928 12.815 1.00 93.00 79 PHE A O 1
ATOM 617 N N . THR A 1 80 ? -0.835 16.723 12.700 1.00 94.88 80 THR A N 1
ATOM 618 C CA . THR A 1 80 ? -0.883 16.466 14.152 1.00 94.88 80 THR A CA 1
ATOM 619 C C . THR A 1 80 ? 0.489 16.491 14.822 1.00 94.88 80 THR A C 1
ATOM 621 O O . THR A 1 80 ? 0.571 16.710 16.026 1.00 94.88 80 THR A O 1
ATOM 624 N N . GLY A 1 81 ? 1.569 16.274 14.065 1.00 93.81 81 GLY A N 1
ATOM 625 C CA . GLY A 1 81 ? 2.918 16.102 14.607 1.00 93.81 81 GLY A CA 1
ATOM 626 C C . GLY A 1 81 ? 3.195 14.703 15.166 1.00 93.81 81 GLY A C 1
ATOM 627 O O . GLY A 1 81 ? 4.288 14.467 15.678 1.00 93.81 81 GLY A O 1
ATOM 628 N N . GLU A 1 82 ? 2.246 13.767 15.062 1.00 93.50 82 GLU A N 1
ATOM 629 C CA . GLU A 1 82 ? 2.425 12.383 15.502 1.00 93.50 82 GLU A CA 1
ATOM 630 C C . GLU A 1 82 ? 3.532 11.676 14.706 1.00 93.50 82 GLU A C 1
ATOM 632 O O . GLU A 1 82 ? 3.621 11.781 13.477 1.00 93.50 82 GLU A O 1
ATOM 637 N N . VAL A 1 83 ? 4.374 10.915 15.411 1.00 94.25 83 VAL A N 1
ATOM 638 C CA . VAL A 1 83 ? 5.551 10.249 14.838 1.00 94.25 83 VAL A CA 1
ATOM 639 C C . VAL A 1 83 ? 5.506 8.739 15.025 1.00 94.25 83 VAL A C 1
ATOM 641 O O . VAL A 1 83 ? 5.185 8.220 16.094 1.00 94.25 83 VAL A O 1
ATOM 644 N N . VAL A 1 84 ? 5.917 8.009 13.989 1.00 93.19 84 VAL A N 1
ATOM 645 C CA . VAL A 1 84 ? 6.138 6.560 14.055 1.00 93.19 84 VAL A CA 1
ATOM 646 C C . VAL A 1 84 ? 7.605 6.263 13.729 1.00 93.19 84 VAL A C 1
ATOM 648 O O . VAL A 1 84 ? 8.001 6.334 12.563 1.00 93.19 84 VAL A O 1
ATOM 651 N N . PRO A 1 85 ? 8.435 5.911 14.729 1.00 92.88 85 PRO A N 1
ATOM 652 C CA . PRO A 1 85 ? 9.819 5.489 14.505 1.00 92.88 85 PRO A CA 1
ATOM 653 C C . PRO A 1 85 ? 9.913 4.207 13.664 1.00 92.88 85 PRO A C 1
ATOM 655 O O . PRO A 1 85 ? 9.011 3.368 13.712 1.00 92.88 85 PRO A O 1
ATOM 658 N N . PHE A 1 86 ? 11.031 3.995 12.959 1.00 91.88 86 PHE A N 1
ATOM 659 C CA . PHE A 1 86 ? 11.258 2.782 12.155 1.00 91.88 86 PHE A CA 1
ATOM 660 C C . PHE A 1 86 ? 11.021 1.464 12.917 1.00 91.88 86 PHE A C 1
ATOM 662 O O . PHE A 1 86 ? 10.286 0.623 12.396 1.00 91.88 86 PHE A O 1
ATOM 669 N N . PRO A 1 87 ? 11.542 1.260 14.147 1.00 91.12 87 PRO A N 1
ATOM 670 C CA . PRO A 1 87 ? 11.278 0.028 14.893 1.00 91.12 87 PRO A CA 1
ATOM 671 C C . PRO A 1 87 ? 9.785 -0.198 15.174 1.00 91.12 87 PRO A C 1
ATOM 673 O O . PRO A 1 87 ? 9.282 -1.310 15.009 1.00 91.12 87 PRO A O 1
ATOM 676 N N . ALA A 1 88 ? 9.060 0.866 15.534 1.00 91.38 88 ALA A N 1
ATOM 677 C CA . ALA A 1 88 ? 7.624 0.803 15.789 1.00 91.38 88 ALA A CA 1
ATOM 678 C C . ALA A 1 88 ? 6.839 0.512 14.503 1.00 91.38 88 ALA A C 1
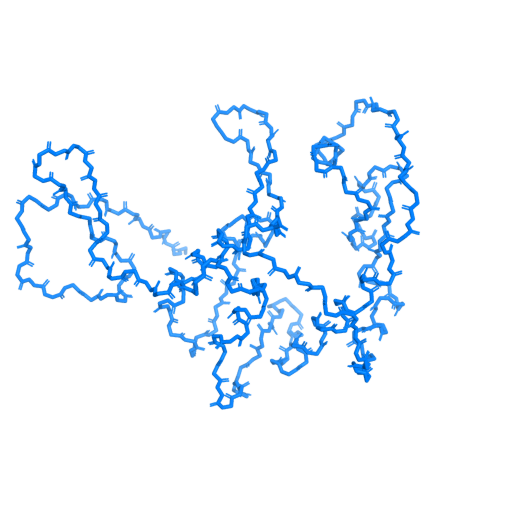ATOM 680 O O . ALA A 1 88 ? 5.939 -0.325 14.510 1.00 91.38 88 ALA A O 1
ATOM 681 N N . PHE A 1 89 ? 7.205 1.149 13.388 1.00 92.38 89 PHE A N 1
ATOM 682 C CA . PHE A 1 89 ? 6.600 0.896 12.081 1.00 92.38 89 PHE A CA 1
ATOM 683 C C . PHE A 1 89 ? 6.760 -0.571 11.657 1.00 92.38 89 PHE A C 1
ATOM 685 O O . PHE A 1 89 ? 5.771 -1.231 11.338 1.00 92.38 89 PHE A O 1
ATOM 692 N N . LEU A 1 90 ? 7.981 -1.110 11.729 1.00 90.50 90 LEU A N 1
ATOM 693 C CA . LEU A 1 90 ? 8.261 -2.507 11.380 1.00 90.50 90 LEU A CA 1
ATOM 694 C C . LEU A 1 90 ? 7.505 -3.489 12.283 1.00 90.50 90 LEU A C 1
ATOM 696 O O . LEU A 1 90 ? 6.945 -4.469 11.787 1.00 90.50 90 LEU A O 1
ATOM 700 N N . SER A 1 91 ? 7.456 -3.215 13.589 1.00 88.44 91 SER A N 1
ATOM 701 C CA . SER A 1 91 ? 6.694 -4.022 14.547 1.00 88.44 91 SER A CA 1
ATOM 702 C C . SER A 1 91 ? 5.200 -4.044 14.203 1.00 88.44 91 SER A C 1
ATOM 704 O O . SER A 1 91 ? 4.616 -5.116 14.040 1.00 88.44 91 SER A O 1
ATOM 706 N N . ARG A 1 92 ? 4.601 -2.869 13.961 1.00 91.06 92 ARG A N 1
ATOM 707 C CA . ARG A 1 92 ? 3.181 -2.725 13.599 1.00 91.06 92 ARG A CA 1
ATOM 708 C C . ARG A 1 92 ? 2.825 -3.457 12.304 1.00 91.06 92 ARG A C 1
ATOM 710 O O . ARG A 1 92 ? 1.807 -4.147 12.260 1.00 91.06 92 ARG A O 1
ATOM 717 N N . VAL A 1 93 ? 3.660 -3.359 11.263 1.00 89.25 93 VAL A N 1
ATOM 718 C CA . VAL A 1 93 ? 3.430 -4.073 9.991 1.00 89.25 93 VAL A CA 1
ATOM 719 C C . VAL A 1 93 ? 3.448 -5.592 10.200 1.00 89.25 93 VAL A C 1
ATOM 721 O O . VAL A 1 93 ? 2.576 -6.297 9.686 1.00 89.25 93 VAL A O 1
ATOM 724 N N . ARG A 1 94 ? 4.399 -6.107 10.990 1.00 86.06 94 ARG A N 1
ATOM 725 C CA . ARG A 1 94 ? 4.495 -7.543 11.301 1.00 86.06 94 ARG A CA 1
ATOM 726 C C . ARG A 1 94 ? 3.311 -8.029 12.139 1.00 86.06 94 ARG A C 1
ATOM 728 O O . ARG A 1 94 ? 2.705 -9.043 11.789 1.00 86.06 94 ARG A O 1
ATOM 735 N N . ALA A 1 95 ? 2.941 -7.285 13.182 1.00 83.50 95 ALA A N 1
ATOM 736 C CA . ALA A 1 95 ? 1.794 -7.593 14.034 1.00 83.50 95 ALA A CA 1
ATOM 737 C C . ALA A 1 95 ? 0.491 -7.650 13.221 1.00 83.50 95 ALA A C 1
ATOM 739 O O . ALA A 1 95 ? -0.274 -8.614 13.331 1.00 83.50 95 ALA A O 1
ATOM 740 N N . LEU A 1 96 ? 0.264 -6.679 12.329 1.00 84.19 96 LEU A N 1
ATOM 741 C CA . LEU A 1 96 ? -0.915 -6.659 11.463 1.00 84.19 96 LEU A CA 1
ATOM 742 C C . LEU A 1 96 ? -0.929 -7.838 10.477 1.00 84.19 96 LEU A C 1
ATOM 744 O O . LEU A 1 96 ? -1.971 -8.468 10.275 1.00 84.19 96 LEU A O 1
ATOM 748 N N . GLY A 1 97 ? 0.227 -8.181 9.901 1.00 82.06 97 GLY A N 1
ATOM 749 C CA . GLY A 1 97 ? 0.377 -9.352 9.035 1.00 82.06 97 GLY A CA 1
ATOM 750 C C . GLY A 1 97 ? 0.005 -10.661 9.740 1.00 82.06 97 GLY A C 1
ATOM 751 O O . GLY A 1 97 ? -0.718 -11.486 9.171 1.00 82.06 97 GLY A O 1
ATOM 752 N N . ALA A 1 98 ? 0.428 -10.830 10.995 1.00 78.00 98 ALA A N 1
ATOM 753 C CA . ALA A 1 98 ? 0.090 -11.996 11.810 1.00 78.00 98 ALA A CA 1
ATOM 754 C C . ALA A 1 98 ? -1.421 -12.084 12.106 1.00 78.00 98 ALA A C 1
ATOM 756 O O . ALA A 1 98 ? -2.028 -13.147 11.937 1.00 78.00 98 ALA A O 1
ATOM 757 N N . HIS A 1 99 ? -2.057 -10.965 12.464 1.00 76.19 99 HIS A N 1
ATOM 758 C CA . HIS A 1 99 ? -3.500 -10.904 12.730 1.00 76.19 99 HIS A CA 1
ATOM 759 C C . HIS A 1 99 ? -4.351 -11.134 11.471 1.00 76.19 99 HIS A C 1
ATOM 761 O O . HIS A 1 99 ? -5.370 -11.829 11.522 1.00 76.19 99 HIS A O 1
ATOM 767 N N . GLY A 1 100 ? -3.925 -10.602 10.321 1.00 71.56 100 GLY A N 1
ATOM 768 C CA . GLY A 1 100 ? -4.636 -10.749 9.049 1.00 71.56 100 GLY A CA 1
ATOM 769 C C . GLY A 1 100 ? -4.710 -12.198 8.555 1.00 71.56 100 GLY A C 1
ATOM 770 O O . GLY A 1 100 ? -5.733 -12.615 8.005 1.00 71.56 100 GLY A O 1
ATOM 771 N N . ARG A 1 101 ? -3.669 -13.006 8.802 1.00 69.19 101 ARG A N 1
ATOM 772 C CA . ARG A 1 101 ? -3.644 -14.432 8.417 1.00 69.19 101 ARG A CA 1
ATOM 773 C C . ARG A 1 101 ? -4.689 -15.261 9.171 1.00 69.19 101 ARG A C 1
ATOM 775 O O . ARG A 1 101 ? -5.307 -16.139 8.573 1.00 69.19 101 ARG A O 1
ATOM 782 N N . ARG A 1 102 ? -4.977 -14.925 10.434 1.00 61.59 102 ARG A N 1
ATOM 783 C CA . ARG A 1 102 ? -5.960 -15.639 11.274 1.00 61.59 102 ARG A CA 1
ATOM 784 C C . ARG A 1 102 ? -7.410 -15.471 10.801 1.00 61.59 102 ARG A C 1
ATOM 786 O O . ARG A 1 102 ? -8.254 -16.301 11.123 1.00 61.59 102 ARG A O 1
ATOM 793 N N . ARG A 1 103 ? -7.718 -14.440 10.002 1.00 59.69 103 ARG A N 1
ATOM 794 C CA . ARG A 1 103 ? -9.094 -14.125 9.563 1.00 59.69 103 ARG A CA 1
ATOM 795 C C . ARG A 1 103 ? -9.460 -14.605 8.149 1.00 59.69 103 ARG A C 1
ATOM 797 O O . ARG A 1 103 ? -10.550 -14.293 7.677 1.00 59.69 103 ARG A O 1
ATOM 804 N N . ARG A 1 104 ? -8.608 -15.399 7.478 1.00 56.41 104 ARG A N 1
ATOM 805 C CA . ARG A 1 104 ? -8.830 -15.867 6.087 1.00 56.41 104 ARG A CA 1
ATOM 806 C C . ARG A 1 104 ? -9.908 -16.951 5.901 1.00 56.41 104 ARG A C 1
ATOM 808 O O . ARG A 1 104 ? -10.256 -17.248 4.763 1.00 56.41 104 ARG A O 1
ATOM 815 N N . ARG A 1 105 ? -10.468 -17.532 6.968 1.00 46.28 105 ARG A N 1
ATOM 816 C CA . ARG A 1 105 ? -11.473 -18.613 6.879 1.00 46.28 105 ARG A CA 1
ATOM 817 C C . ARG A 1 105 ? -12.894 -18.115 7.130 1.00 46.28 105 ARG A C 1
ATOM 819 O O . ARG A 1 105 ? -13.495 -18.498 8.126 1.00 46.28 105 ARG A O 1
ATOM 826 N N . LEU A 1 106 ? -13.445 -17.259 6.270 1.00 50.12 106 LEU A N 1
ATOM 827 C CA . LEU A 1 106 ? -14.850 -16.858 6.394 1.00 50.12 106 LEU A CA 1
ATOM 828 C C . LEU A 1 106 ? -15.572 -16.891 5.032 1.00 50.12 106 LEU A C 1
ATOM 830 O O . LEU A 1 106 ? -15.020 -16.391 4.050 1.00 50.12 106 LEU A O 1
ATOM 834 N N . PRO A 1 107 ? -16.786 -17.477 4.955 1.00 46.03 107 PRO A N 1
ATOM 835 C CA . PRO A 1 107 ? -17.496 -17.655 3.695 1.00 46.03 107 PRO A CA 1
ATOM 836 C C . PRO A 1 107 ? -17.850 -16.321 3.030 1.00 46.03 107 PRO A C 1
ATOM 838 O O . PRO A 1 107 ? -18.253 -15.357 3.692 1.00 46.03 107 PRO A O 1
ATOM 841 N N . ARG A 1 108 ? -17.711 -16.308 1.699 1.00 52.06 108 ARG A N 1
ATOM 842 C CA . ARG A 1 108 ? -18.137 -15.231 0.796 1.00 52.06 108 ARG A CA 1
ATOM 843 C C . ARG A 1 108 ? -19.645 -15.013 0.910 1.00 52.06 108 ARG A C 1
ATOM 845 O O . ARG A 1 108 ? -20.404 -15.973 0.839 1.00 52.06 108 ARG A O 1
ATOM 852 N N . GLN A 1 109 ? -20.073 -13.757 0.996 1.00 48.03 109 GLN A N 1
ATOM 853 C CA . GLN A 1 109 ? -21.464 -13.394 0.732 1.00 48.03 109 GLN A CA 1
ATOM 854 C C . GLN A 1 109 ? -21.561 -12.826 -0.685 1.00 48.03 109 GLN A C 1
ATOM 856 O O . GLN A 1 109 ? -20.874 -11.863 -1.021 1.00 48.03 109 GLN A O 1
ATOM 861 N N . SER A 1 110 ? -22.373 -13.464 -1.527 1.00 45.22 110 SER A N 1
ATOM 862 C CA . SER A 1 110 ? -22.674 -12.987 -2.877 1.00 45.22 110 SER A CA 1
ATOM 863 C C . SER A 1 110 ? -23.813 -11.973 -2.774 1.00 45.22 110 SER A C 1
ATOM 865 O O . SER A 1 110 ? -24.975 -12.346 -2.641 1.00 45.22 110 SER A O 1
ATOM 867 N N . GLY A 1 111 ? -23.475 -10.685 -2.724 1.00 49.31 111 GLY A N 1
ATOM 868 C CA . GLY A 1 111 ? -24.457 -9.602 -2.694 1.00 49.31 111 GLY A CA 1
ATOM 869 C C . GLY A 1 111 ? -24.934 -9.241 -4.101 1.00 49.31 111 GLY A C 1
ATOM 870 O O . GLY A 1 111 ? -24.127 -9.059 -5.012 1.00 49.31 111 GLY A O 1
ATOM 871 N N . THR A 1 112 ? -26.246 -9.107 -4.288 1.00 46.31 112 THR A N 1
ATOM 872 C CA . THR A 1 112 ? -26.859 -8.636 -5.538 1.00 46.31 112 THR A CA 1
ATOM 873 C C . THR A 1 112 ? -26.542 -7.158 -5.785 1.00 46.31 112 THR A C 1
ATOM 875 O O . THR A 1 112 ? -26.804 -6.298 -4.943 1.00 46.31 112 THR A O 1
ATOM 878 N N . HIS A 1 113 ? -25.995 -6.864 -6.963 1.00 49.31 113 HIS A N 1
ATOM 879 C CA . HIS A 1 113 ? -25.442 -5.567 -7.348 1.00 49.31 113 HIS A CA 1
ATOM 880 C C . HIS A 1 113 ? -26.546 -4.553 -7.720 1.00 49.31 113 HIS A C 1
ATOM 882 O O . HIS A 1 113 ? -26.987 -4.482 -8.867 1.00 49.31 113 HIS A O 1
ATOM 888 N N . ARG A 1 114 ? -27.001 -3.733 -6.764 1.00 50.84 114 ARG A N 1
ATOM 889 C CA . ARG A 1 114 ? -27.831 -2.542 -7.051 1.00 50.84 114 ARG A CA 1
ATOM 890 C C . ARG A 1 114 ? -26.930 -1.414 -7.584 1.00 50.84 114 ARG A C 1
ATOM 892 O O . ARG A 1 114 ? -25.760 -1.362 -7.218 1.00 50.84 114 ARG A O 1
ATOM 899 N N . ARG A 1 115 ? -27.441 -0.521 -8.451 1.00 52.66 115 ARG A N 1
ATOM 900 C CA . ARG A 1 115 ? -26.704 0.663 -8.960 1.00 52.66 115 ARG A CA 1
ATOM 901 C C . ARG A 1 115 ? -26.141 1.471 -7.783 1.00 52.66 115 ARG A C 1
ATOM 903 O O . ARG A 1 115 ? -26.882 2.195 -7.128 1.00 52.66 115 ARG A O 1
ATOM 910 N N . GLY A 1 116 ? -24.856 1.288 -7.496 1.00 59.84 116 GLY A N 1
ATOM 911 C CA . GLY A 1 116 ? -24.159 1.921 -6.383 1.00 59.84 116 GLY A CA 1
ATOM 912 C C . GLY A 1 116 ? -23.297 3.095 -6.839 1.00 59.84 116 GLY A C 1
ATOM 913 O O . GLY A 1 116 ? -23.038 3.272 -8.028 1.00 59.84 116 GLY A O 1
ATOM 914 N N . ASN A 1 117 ? -22.856 3.900 -5.873 1.00 79.12 117 ASN A N 1
ATOM 915 C CA . ASN A 1 117 ? -21.885 4.976 -6.078 1.00 79.12 117 ASN A CA 1
ATOM 916 C C . ASN A 1 117 ? -20.548 4.445 -6.652 1.00 79.12 117 ASN A C 1
ATOM 918 O O . ASN A 1 117 ? -20.320 3.236 -6.733 1.00 79.12 117 ASN A O 1
ATOM 922 N N . GLN A 1 118 ? -19.629 5.349 -7.010 1.00 86.25 118 GLN A N 1
ATOM 923 C CA . GLN A 1 118 ? -18.309 4.980 -7.541 1.00 86.25 118 GLN A CA 1
ATOM 924 C C . GLN A 1 118 ? -17.584 3.951 -6.653 1.00 86.25 118 GLN A C 1
ATOM 926 O O . GLN A 1 118 ? -17.025 2.991 -7.170 1.00 86.25 118 GLN A O 1
ATOM 931 N N . ILE A 1 119 ? -17.661 4.088 -5.326 1.00 89.00 119 ILE A N 1
ATOM 932 C CA . ILE A 1 119 ? -17.048 3.154 -4.367 1.00 89.00 119 ILE A CA 1
ATOM 933 C C . ILE A 1 119 ? -17.626 1.742 -4.519 1.00 89.00 119 ILE A C 1
ATOM 935 O O . ILE A 1 119 ? -16.868 0.779 -4.581 1.00 89.00 119 ILE A O 1
ATOM 939 N N . SER A 1 120 ? -18.946 1.607 -4.651 1.00 89.81 120 SER A N 1
ATOM 940 C CA . SER A 1 120 ? -19.600 0.311 -4.872 1.00 89.81 120 SER A CA 1
ATOM 941 C C . SER A 1 120 ? -19.136 -0.342 -6.171 1.00 89.81 120 SER A C 1
ATOM 943 O O . SER A 1 120 ? -18.898 -1.547 -6.204 1.00 89.81 120 SER A O 1
ATOM 945 N N . HIS A 1 121 ? -18.949 0.456 -7.228 1.00 88.50 121 HIS A N 1
ATOM 946 C CA . HIS A 1 121 ? -18.414 -0.041 -8.492 1.00 88.50 121 HIS A CA 1
ATOM 947 C C . HIS A 1 121 ? -16.972 -0.555 -8.347 1.00 88.50 121 HIS A C 1
ATOM 949 O O . HIS A 1 121 ? -16.669 -1.650 -8.818 1.00 88.50 121 HIS A O 1
ATOM 955 N N . LEU A 1 122 ? -16.097 0.190 -7.662 1.00 91.31 122 LEU A N 1
ATOM 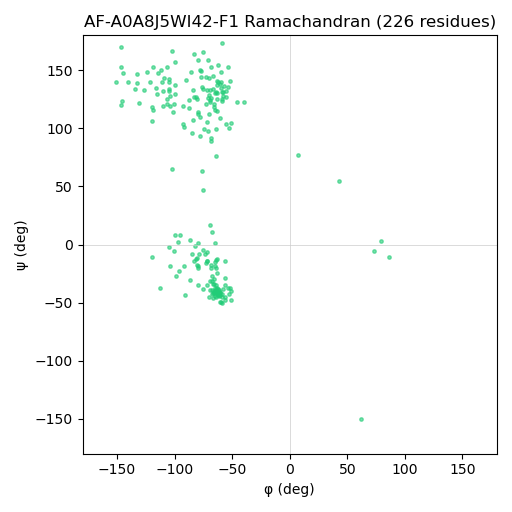956 C CA . LEU A 1 122 ? -14.710 -0.227 -7.417 1.00 91.31 122 LEU A CA 1
ATOM 957 C C . LEU A 1 122 ? -14.635 -1.489 -6.541 1.00 91.31 122 LEU A C 1
ATOM 959 O O . LEU A 1 122 ? -13.888 -2.418 -6.853 1.00 91.31 122 LEU A O 1
ATOM 963 N N . VAL A 1 123 ? -15.464 -1.566 -5.496 1.00 92.12 123 VAL A N 1
ATOM 964 C CA . VAL A 1 123 ? -15.594 -2.759 -4.646 1.00 92.12 123 VAL A CA 1
ATOM 965 C C . VAL A 1 123 ? -16.049 -3.961 -5.468 1.00 92.12 123 VAL A C 1
ATOM 967 O O . VAL A 1 123 ? -15.496 -5.042 -5.302 1.00 92.12 123 VAL A O 1
ATOM 970 N N . ALA A 1 124 ? -16.999 -3.793 -6.387 1.00 90.31 124 ALA A N 1
ATOM 971 C CA . ALA A 1 124 ? -17.442 -4.882 -7.252 1.00 90.31 124 ALA A CA 1
ATOM 972 C C . ALA A 1 124 ? -16.337 -5.374 -8.203 1.00 90.31 124 ALA A C 1
ATOM 974 O O . ALA A 1 124 ? -16.224 -6.577 -8.426 1.00 90.31 124 ALA A O 1
ATOM 975 N N . LEU A 1 125 ? -15.502 -4.467 -8.727 1.00 91.38 125 LEU A N 1
ATOM 976 C CA . LEU A 1 125 ? -14.372 -4.821 -9.595 1.00 91.38 125 LEU A CA 1
ATOM 977 C C . LEU A 1 125 ? -13.288 -5.622 -8.858 1.00 91.38 125 LEU A C 1
ATOM 979 O O . LEU A 1 125 ? -12.734 -6.558 -9.426 1.00 91.38 125 LEU A O 1
ATOM 983 N N . SER A 1 126 ? -12.987 -5.257 -7.610 1.00 92.00 126 SER A N 1
ATOM 984 C CA . SER A 1 126 ? -11.925 -5.899 -6.815 1.00 92.00 126 SER A CA 1
ATOM 985 C C . SER A 1 126 ? -12.425 -7.066 -5.957 1.00 92.00 126 SER A C 1
ATOM 987 O O . SER A 1 126 ? -11.627 -7.882 -5.502 1.00 92.00 126 SER A O 1
ATOM 989 N N . ASN A 1 127 ? -13.738 -7.142 -5.723 1.00 91.25 127 ASN A N 1
ATOM 990 C CA . ASN A 1 127 ? -14.432 -8.150 -4.921 1.00 91.25 127 ASN A CA 1
ATOM 991 C C . ASN A 1 127 ? -13.716 -8.507 -3.593 1.00 91.25 127 ASN A C 1
ATOM 993 O O . ASN A 1 127 ? -13.392 -9.680 -3.358 1.00 91.25 127 ASN A O 1
ATOM 997 N N . PRO A 1 128 ? -13.414 -7.510 -2.735 1.00 92.69 128 PRO A N 1
ATOM 998 C CA . PRO A 1 128 ? -12.670 -7.733 -1.503 1.00 92.69 128 PRO A CA 1
ATOM 999 C C . PRO A 1 128 ? -13.504 -8.512 -0.479 1.00 92.69 128 PRO A C 1
ATOM 1001 O O . PRO A 1 128 ? -14.700 -8.286 -0.318 1.00 92.69 128 PRO A O 1
ATOM 1004 N N . ALA A 1 129 ? -12.850 -9.391 0.283 1.00 90.19 129 ALA A N 1
ATOM 1005 C CA . ALA A 1 129 ? -13.485 -10.091 1.405 1.00 90.19 129 ALA A CA 1
ATOM 1006 C C . ALA A 1 129 ? -13.585 -9.229 2.681 1.00 90.19 129 ALA A C 1
ATOM 1008 O O . ALA A 1 129 ? -14.369 -9.536 3.580 1.00 90.19 129 ALA A O 1
ATOM 1009 N N . LEU A 1 130 ? -12.761 -8.183 2.774 1.00 91.31 130 LEU A N 1
ATOM 1010 C CA . LEU A 1 130 ? -12.622 -7.300 3.927 1.00 91.31 130 LEU A CA 1
ATOM 1011 C C . LEU A 1 130 ? -12.198 -5.907 3.448 1.00 91.31 130 LEU A C 1
ATOM 1013 O O . LEU A 1 130 ? -11.338 -5.797 2.575 1.00 91.31 130 LEU A O 1
ATOM 1017 N N . ALA A 1 131 ? -12.758 -4.864 4.050 1.00 93.69 131 ALA A N 1
ATOM 1018 C CA . ALA A 1 131 ? -12.324 -3.483 3.894 1.00 93.69 131 ALA A CA 1
ATOM 1019 C C . ALA A 1 131 ? -11.771 -2.925 5.209 1.00 93.69 131 ALA A C 1
ATOM 1021 O O . ALA A 1 131 ? -12.256 -3.251 6.292 1.00 93.69 131 ALA A O 1
ATOM 1022 N N . PHE A 1 132 ? -10.789 -2.038 5.094 1.00 94.00 132 PHE A N 1
ATOM 1023 C CA . PHE A 1 132 ? -10.340 -1.181 6.184 1.00 94.00 132 PHE A CA 1
ATOM 1024 C C . PHE A 1 132 ? -10.863 0.231 5.931 1.00 94.00 132 PHE A C 1
ATOM 1026 O O . PHE A 1 132 ? -10.777 0.726 4.806 1.00 94.00 132 PHE A O 1
ATOM 1033 N N . ALA A 1 133 ? -11.423 0.864 6.955 1.00 95.69 133 ALA A N 1
ATOM 1034 C CA . ALA A 1 133 ? -11.921 2.235 6.890 1.00 95.69 133 ALA A CA 1
ATOM 1035 C C . ALA A 1 133 ? -11.734 2.927 8.241 1.00 95.69 133 ALA A C 1
ATOM 1037 O O . ALA A 1 133 ? -11.422 2.279 9.233 1.00 95.69 133 ALA A O 1
ATOM 1038 N N . VAL A 1 134 ? -11.950 4.235 8.281 1.00 96.50 134 VAL A N 1
ATOM 1039 C CA . VAL A 1 134 ? -12.152 4.974 9.536 1.00 96.50 134 VAL A CA 1
ATOM 1040 C C . VAL A 1 134 ? -13.643 5.196 9.756 1.00 96.50 134 VAL A C 1
ATOM 1042 O O . VAL A 1 134 ? -14.410 5.210 8.784 1.00 96.50 134 VAL A O 1
ATOM 1045 N N . SER A 1 135 ? -14.064 5.414 10.999 1.00 96.38 135 SER A N 1
ATOM 1046 C CA . SER A 1 135 ? -15.479 5.583 11.365 1.00 96.38 135 SER A CA 1
ATOM 1047 C C . SER A 1 135 ? -16.179 6.649 10.513 1.00 96.38 135 SER A C 1
ATOM 1049 O O . SER A 1 135 ? -17.307 6.448 10.069 1.00 96.38 135 SER A O 1
ATOM 1051 N N . SER A 1 136 ? -15.477 7.739 10.177 1.00 96.44 136 SER A N 1
ATOM 1052 C CA . SER A 1 136 ? -15.998 8.843 9.354 1.00 96.44 136 SER A CA 1
ATOM 1053 C C . SER A 1 136 ? -16.258 8.494 7.881 1.00 96.44 136 SER A C 1
ATOM 1055 O O . SER A 1 136 ? -16.979 9.219 7.193 1.00 96.44 136 SER A O 1
ATOM 1057 N N . THR A 1 137 ? -15.686 7.403 7.362 1.00 94.25 137 THR A N 1
ATOM 1058 C CA . THR A 1 137 ? -15.845 6.981 5.956 1.00 94.25 137 THR A CA 1
ATOM 1059 C C . THR A 1 137 ? -16.484 5.606 5.795 1.00 94.25 137 THR A C 1
ATOM 1061 O O . THR A 1 137 ? -16.894 5.265 4.685 1.00 94.25 137 THR A O 1
ATOM 1064 N N . ALA A 1 138 ? -16.639 4.841 6.878 1.00 93.88 138 ALA A N 1
ATOM 1065 C CA . ALA A 1 138 ? -17.211 3.497 6.862 1.00 93.88 138 ALA A CA 1
ATOM 1066 C C . ALA A 1 138 ? -18.623 3.446 6.252 1.00 93.88 138 ALA A C 1
ATOM 1068 O O . ALA A 1 138 ? -18.946 2.513 5.522 1.00 93.88 138 ALA A O 1
ATOM 1069 N N . THR A 1 139 ? -19.433 4.487 6.460 1.00 93.44 139 THR A N 1
ATOM 1070 C CA . THR A 1 139 ? -20.793 4.601 5.900 1.00 93.44 139 THR A CA 1
ATOM 1071 C C . THR A 1 139 ? -20.829 4.696 4.371 1.00 93.44 139 THR A C 1
ATOM 1073 O O . THR A 1 139 ? -21.885 4.506 3.771 1.00 93.44 139 THR A O 1
ATOM 1076 N N . LYS A 1 140 ? -19.692 4.974 3.717 1.00 92.19 140 LYS A N 1
ATOM 1077 C CA . LYS A 1 140 ? -19.577 5.028 2.251 1.00 92.19 140 LYS A CA 1
ATOM 1078 C C . LYS A 1 140 ? -19.367 3.651 1.616 1.00 92.19 140 LYS A C 1
ATOM 1080 O O . LYS A 1 140 ? -19.468 3.539 0.390 1.00 92.19 140 LYS A O 1
ATOM 1085 N N . LEU A 1 141 ? -19.029 2.635 2.414 1.00 92.75 141 LEU A N 1
ATOM 1086 C CA . 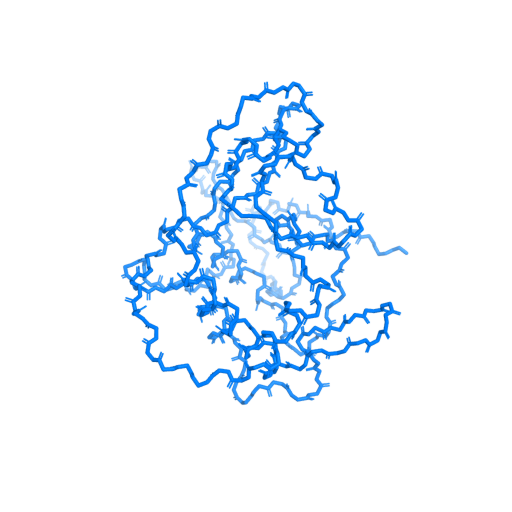LEU A 1 141 ? -18.810 1.274 1.936 1.00 92.75 141 LEU A CA 1
ATOM 1087 C C . LEU A 1 141 ? -20.145 0.558 1.672 1.00 92.75 141 LEU A C 1
ATOM 1089 O O . LEU A 1 141 ? -21.139 0.841 2.342 1.00 92.75 141 LEU A O 1
ATOM 1093 N N . PRO A 1 142 ? -20.188 -0.387 0.714 1.00 91.00 142 PRO A N 1
ATOM 1094 C CA . PRO A 1 142 ? -21.389 -1.174 0.461 1.00 91.00 142 PRO A CA 1
ATOM 1095 C C . PRO A 1 142 ? -21.836 -1.969 1.690 1.00 91.00 142 PRO A C 1
ATOM 1097 O O . PRO A 1 142 ? -21.019 -2.577 2.385 1.00 91.00 142 PRO A O 1
ATOM 1100 N N . LEU A 1 143 ? -23.151 -2.022 1.910 1.00 87.62 143 LEU A N 1
ATOM 1101 C CA . LEU A 1 143 ? -23.752 -2.858 2.948 1.00 87.62 143 LEU A CA 1
ATOM 1102 C C . LEU A 1 143 ? -23.365 -4.331 2.740 1.00 87.62 143 LEU A C 1
ATOM 1104 O O . LEU A 1 143 ? -23.389 -4.836 1.619 1.00 87.62 143 LEU A O 1
ATOM 1108 N N . GLY A 1 144 ? -23.011 -5.020 3.826 1.00 85.88 144 GLY A N 1
ATOM 1109 C CA . GLY A 1 144 ? -22.596 -6.428 3.805 1.00 85.88 144 GLY A CA 1
ATOM 1110 C C . GLY A 1 144 ? -21.106 -6.662 3.529 1.00 85.88 144 GLY A C 1
ATOM 1111 O O . GLY A 1 144 ? -20.622 -7.776 3.744 1.00 85.88 144 GLY A O 1
ATOM 1112 N N . LEU A 1 145 ? -20.345 -5.635 3.126 1.00 90.00 145 LEU A N 1
ATOM 1113 C CA . LEU A 1 145 ? -18.887 -5.726 3.105 1.00 90.00 145 LEU A CA 1
ATOM 1114 C C . LEU A 1 145 ? -18.367 -5.719 4.543 1.00 90.00 145 LEU A C 1
ATOM 1116 O O . LEU A 1 145 ? -18.675 -4.827 5.327 1.00 90.00 145 LEU A O 1
ATOM 1120 N N . ARG A 1 146 ? -17.564 -6.722 4.899 1.00 91.44 146 ARG A N 1
ATOM 1121 C CA . ARG A 1 146 ? -16.932 -6.771 6.220 1.00 91.44 146 ARG A CA 1
ATOM 1122 C C . ARG A 1 146 ? -15.965 -5.605 6.344 1.00 91.44 146 ARG A C 1
ATOM 1124 O O . ARG A 1 146 ? -15.117 -5.425 5.471 1.00 91.44 146 ARG A O 1
ATOM 1131 N N . THR A 1 147 ? -16.055 -4.863 7.440 1.00 93.19 147 THR A N 1
ATOM 1132 C CA . THR A 1 147 ? -15.227 -3.678 7.665 1.00 93.19 147 THR A CA 1
ATOM 1133 C C . THR A 1 147 ? -14.507 -3.773 9.001 1.00 93.19 147 THR A C 1
ATOM 1135 O O . THR A 1 147 ? -15.115 -4.096 10.018 1.00 93.19 147 THR A O 1
ATOM 1138 N N . VAL A 1 148 ? -13.208 -3.484 8.993 1.00 93.19 148 VAL A N 1
ATOM 1139 C CA . VAL A 1 148 ? -12.407 -3.219 10.193 1.00 93.19 148 VAL A CA 1
ATOM 1140 C C . VAL A 1 148 ? -12.169 -1.714 10.278 1.00 93.19 148 VAL A C 1
ATOM 1142 O O . VAL A 1 148 ? -11.714 -1.101 9.310 1.00 93.19 148 VAL A O 1
ATOM 1145 N N . LEU A 1 149 ? -12.491 -1.131 11.432 1.00 95.75 149 LEU A N 1
ATOM 1146 C CA . LEU A 1 149 ? -12.301 0.291 11.702 1.00 95.75 149 LEU A CA 1
ATOM 1147 C C . LEU A 1 149 ? -10.897 0.543 12.256 1.00 95.75 149 LEU A C 1
ATOM 1149 O O . LEU A 1 149 ? -10.554 0.037 13.326 1.00 95.75 149 LEU A O 1
ATOM 1153 N N . LEU A 1 150 ? -10.101 1.317 11.523 1.00 94.12 150 LEU A N 1
ATOM 1154 C CA . LEU A 1 150 ? -8.708 1.644 11.847 1.00 94.12 150 LEU A CA 1
ATOM 1155 C C . LEU A 1 150 ? -8.577 2.527 13.096 1.00 94.12 150 LEU A C 1
ATOM 1157 O O . LEU A 1 150 ? -7.566 2.480 13.786 1.00 94.12 150 LEU A O 1
ATOM 1161 N N . ASP A 1 151 ? -9.605 3.314 13.386 1.00 95.00 151 ASP A N 1
ATOM 1162 C CA . ASP A 1 151 ? -9.725 4.224 14.525 1.00 95.00 151 ASP A CA 1
ATOM 1163 C C . ASP A 1 151 ? -10.480 3.599 15.713 1.00 95.00 151 ASP A C 1
ATOM 1165 O O . ASP A 1 151 ? -10.783 4.279 16.690 1.00 95.00 151 ASP A O 1
ATOM 1169 N N . SER A 1 152 ? -10.782 2.295 15.658 1.00 95.38 152 SER A N 1
ATOM 1170 C CA . SER A 1 152 ? -11.380 1.595 16.797 1.00 95.38 152 SER A CA 1
ATOM 1171 C C . SER A 1 152 ? -10.340 1.278 17.881 1.00 95.38 152 SER A C 1
ATOM 1173 O O . SER A 1 152 ? -9.219 0.878 17.548 1.00 95.38 152 SER A O 1
ATOM 1175 N N . PRO A 1 153 ? -10.707 1.332 19.177 1.00 94.25 153 PRO A N 1
ATOM 1176 C CA . PRO A 1 153 ? -9.806 0.948 20.267 1.00 94.25 153 PRO A CA 1
ATOM 1177 C C . PRO A 1 153 ? -9.226 -0.463 20.100 1.00 94.25 153 PRO A C 1
ATOM 1179 O O . PRO A 1 153 ? -8.051 -0.691 20.366 1.00 94.25 153 PRO A O 1
ATOM 1182 N N . THR A 1 154 ? -10.031 -1.400 19.589 1.00 90.38 154 THR A N 1
ATOM 1183 C CA . THR A 1 154 ? -9.612 -2.782 19.319 1.00 90.38 154 THR A CA 1
ATOM 1184 C C . THR A 1 154 ? -8.549 -2.875 18.226 1.00 90.38 154 THR A C 1
ATOM 1186 O O . THR A 1 154 ? -7.624 -3.669 18.342 1.00 90.38 154 THR A O 1
ATOM 1189 N N . PHE A 1 155 ? -8.655 -2.091 17.148 1.00 90.62 155 PHE A N 1
ATOM 1190 C CA . PHE A 1 155 ? -7.617 -2.102 16.114 1.00 90.62 155 PHE A CA 1
ATOM 1191 C C . PHE A 1 155 ? -6.316 -1.481 16.628 1.00 90.62 155 PHE A C 1
ATOM 1193 O O . PHE A 1 155 ? -5.233 -1.993 16.350 1.00 90.62 155 PHE A O 1
ATOM 1200 N N . LEU A 1 156 ? -6.424 -0.406 17.410 1.00 90.31 156 LEU A N 1
ATOM 1201 C CA . LEU A 1 156 ? -5.267 0.273 17.984 1.00 90.31 156 LEU A CA 1
ATOM 1202 C C . LEU A 1 156 ? -4.526 -0.598 19.009 1.00 90.31 156 LEU A C 1
ATOM 1204 O O . LEU A 1 156 ? -3.296 -0.552 19.038 1.00 90.31 156 LEU A O 1
ATOM 1208 N N . SER A 1 157 ? -5.222 -1.443 19.780 1.00 87.69 157 SER A N 1
ATOM 1209 C CA . SER A 1 157 ? -4.561 -2.378 20.704 1.00 87.69 157 SER A CA 1
ATOM 1210 C C . SER A 1 157 ? -3.686 -3.398 19.964 1.00 87.69 157 SER A C 1
ATOM 1212 O O . SER A 1 157 ? -2.565 -3.662 20.393 1.00 87.69 157 SER A O 1
ATOM 1214 N N . TYR A 1 158 ? -4.108 -3.877 18.785 1.00 84.69 158 TYR A N 1
ATOM 1215 C CA . TYR A 1 158 ? -3.291 -4.777 17.953 1.00 84.69 158 TYR A CA 1
ATOM 1216 C C . TYR A 1 158 ? -1.985 -4.142 17.456 1.00 84.69 158 TYR A C 1
ATOM 1218 O O . TYR A 1 158 ? -1.039 -4.859 17.137 1.00 84.69 158 TYR A O 1
ATOM 1226 N N . LEU A 1 159 ? -1.920 -2.809 17.361 1.00 83.50 159 LEU A N 1
ATOM 1227 C CA . LEU A 1 159 ? -0.694 -2.094 16.990 1.00 83.50 159 LEU A CA 1
ATOM 1228 C C . LEU A 1 159 ? 0.279 -1.928 18.167 1.00 83.50 159 LEU A C 1
ATOM 1230 O O . LEU A 1 159 ? 1.446 -1.599 17.940 1.00 83.50 159 LEU A O 1
ATOM 1234 N N . GLN A 1 160 ? -0.204 -2.097 19.400 1.00 78.06 160 GLN A N 1
ATOM 1235 C CA . GLN A 1 160 ? 0.568 -1.963 20.638 1.00 78.06 160 GLN A CA 1
ATOM 1236 C C . GLN A 1 160 ? 1.021 -3.317 21.189 1.00 78.06 160 GLN A C 1
ATOM 1238 O O . GLN A 1 160 ? 2.059 -3.391 21.845 1.00 78.06 160 GLN A O 1
ATOM 1243 N N . GLU A 1 161 ? 0.283 -4.387 20.894 1.00 69.81 161 GLU A N 1
ATOM 1244 C CA . GLU A 1 161 ? 0.696 -5.753 21.194 1.00 69.81 161 GLU A CA 1
ATOM 1245 C C . GLU A 1 161 ? 1.954 -6.103 20.385 1.00 69.81 161 GLU A C 1
ATOM 1247 O O . GLU A 1 161 ? 1.902 -6.451 19.202 1.00 69.81 161 GLU A O 1
ATOM 1252 N N . LEU A 1 162 ? 3.112 -6.019 21.047 1.00 58.41 162 LEU A N 1
ATOM 1253 C CA . LEU A 1 162 ? 4.352 -6.674 20.636 1.00 58.41 162 LEU A CA 1
ATOM 1254 C C . LEU A 1 162 ? 4.118 -8.184 20.712 1.00 58.41 162 LEU A C 1
ATOM 1256 O O . LEU A 1 162 ? 4.502 -8.841 21.676 1.00 58.41 162 LEU A O 1
ATOM 1260 N N . GLY A 1 163 ? 3.401 -8.724 19.731 1.00 53.69 163 GLY A N 1
ATOM 1261 C CA . GLY A 1 163 ? 3.184 -10.155 19.641 1.00 53.69 163 GLY A CA 1
ATOM 1262 C C . GLY A 1 163 ? 4.537 -10.846 19.545 1.00 53.69 163 GLY A C 1
ATOM 1263 O O . GLY A 1 163 ? 5.311 -10.554 18.634 1.00 53.69 163 GLY A O 1
ATOM 1264 N N . ASP A 1 164 ? 4.805 -11.762 20.474 1.00 50.50 164 ASP A N 1
ATOM 1265 C CA . ASP A 1 164 ? 5.800 -12.807 20.287 1.00 50.50 164 ASP A CA 1
ATOM 1266 C C . ASP A 1 164 ? 5.412 -13.536 18.995 1.00 50.50 164 ASP A C 1
ATOM 1268 O O . ASP A 1 164 ? 4.378 -14.210 18.927 1.00 50.50 164 ASP A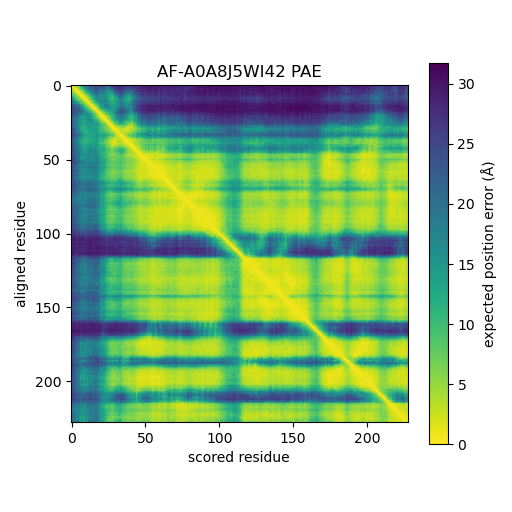 O 1
ATOM 1272 N N . VAL A 1 165 ? 6.144 -13.264 17.909 1.00 53.78 165 VAL A N 1
ATOM 1273 C CA . VAL A 1 165 ? 5.836 -13.765 16.563 1.00 53.78 165 VAL A CA 1
ATOM 1274 C C . VAL A 1 165 ? 6.253 -15.234 16.511 1.00 53.78 165 VAL A C 1
ATOM 1276 O O . VAL A 1 165 ? 7.160 -15.623 15.782 1.00 53.78 165 VAL A O 1
ATOM 1279 N N . SER A 1 166 ? 5.602 -16.062 17.326 1.00 46.47 166 SER A N 1
ATOM 1280 C CA . SER A 1 166 ? 5.750 -17.506 17.291 1.00 46.47 166 SER A CA 1
ATOM 1281 C C . SER A 1 166 ? 5.223 -18.003 15.948 1.00 46.47 166 SER A C 1
ATOM 1283 O O . SER A 1 166 ? 4.057 -17.784 15.603 1.00 46.47 166 SER A O 1
ATOM 1285 N N . ALA A 1 167 ? 6.157 -18.568 15.177 1.00 50.25 167 ALA A N 1
ATOM 1286 C CA . ALA A 1 167 ? 6.035 -19.260 13.898 1.00 50.25 167 ALA A CA 1
ATOM 1287 C C . ALA A 1 167 ? 4.634 -19.214 13.264 1.00 50.25 167 ALA A C 1
ATOM 1289 O O . ALA A 1 167 ? 3.884 -20.190 13.262 1.00 50.25 167 ALA A O 1
ATOM 1290 N N . THR A 1 168 ? 4.281 -18.078 12.658 1.00 54.00 168 THR A N 1
ATOM 1291 C CA . THR A 1 168 ? 3.228 -18.098 11.640 1.00 54.00 168 THR A CA 1
ATOM 1292 C C . THR A 1 168 ? 3.682 -19.045 10.536 1.00 54.00 168 THR A C 1
ATOM 1294 O O . THR A 1 168 ? 4.813 -18.886 10.076 1.00 54.00 168 THR A O 1
ATOM 1297 N N . GLU A 1 169 ? 2.822 -19.974 10.101 1.00 53.84 169 GLU A N 1
ATOM 1298 C CA . GLU A 1 169 ? 3.079 -20.829 8.935 1.00 53.84 169 GLU A CA 1
ATOM 1299 C C . GLU A 1 169 ? 3.749 -20.010 7.828 1.00 53.84 169 GLU A C 1
ATOM 1301 O O . GLU A 1 169 ? 3.242 -18.960 7.403 1.00 53.84 169 GLU A O 1
ATOM 1306 N N . THR A 1 170 ? 4.929 -20.459 7.410 1.00 61.47 170 THR A N 1
ATOM 1307 C CA . THR A 1 170 ? 5.679 -19.856 6.315 1.00 61.47 170 THR A CA 1
ATOM 1308 C C . THR A 1 170 ? 4.912 -20.117 5.025 1.00 61.47 170 THR A C 1
ATOM 1310 O O . THR A 1 170 ? 5.104 -21.134 4.363 1.00 61.47 170 THR A O 1
ATOM 1313 N N . VAL A 1 171 ? 3.994 -19.214 4.682 1.00 74.81 171 VAL A N 1
ATOM 1314 C CA . VAL A 1 171 ? 3.370 -19.201 3.360 1.00 74.81 171 VAL A CA 1
ATOM 1315 C C . VAL A 1 171 ? 4.468 -18.856 2.363 1.00 74.81 171 VAL A C 1
ATOM 1317 O O . VAL A 1 171 ? 5.062 -17.781 2.450 1.00 74.81 171 VAL A O 1
ATOM 1320 N N . VAL A 1 172 ? 4.749 -19.771 1.438 1.00 84.62 172 VAL A N 1
ATOM 1321 C CA . VAL A 1 172 ? 5.653 -19.501 0.319 1.00 84.62 172 VAL A CA 1
ATOM 1322 C C . VAL A 1 172 ? 4.995 -18.438 -0.558 1.00 84.62 172 VAL A C 1
ATOM 1324 O O . VAL A 1 172 ? 3.874 -18.631 -1.023 1.00 84.62 172 VAL A O 1
ATOM 1327 N N . ILE A 1 173 ? 5.672 -17.304 -0.734 1.00 89.00 173 ILE A N 1
ATOM 1328 C CA . ILE A 1 173 ? 5.204 -16.179 -1.549 1.00 89.00 173 ILE A CA 1
ATOM 1329 C C . ILE A 1 173 ? 6.027 -16.145 -2.831 1.00 89.00 173 ILE A C 1
ATOM 1331 O O . ILE A 1 173 ? 7.245 -15.979 -2.769 1.00 89.00 173 ILE A O 1
ATOM 1335 N N . CYS A 1 174 ? 5.376 -16.257 -3.984 1.00 93.12 174 CYS A N 1
ATOM 1336 C CA . CYS A 1 174 ? 6.022 -16.126 -5.285 1.00 93.12 174 CYS A CA 1
ATOM 1337 C C . CYS A 1 174 ? 5.995 -14.664 -5.739 1.00 93.12 174 CYS A C 1
ATOM 1339 O O . CYS A 1 174 ? 4.997 -13.964 -5.587 1.00 93.12 174 CYS A O 1
ATOM 1341 N N . GLN A 1 175 ? 7.064 -14.182 -6.378 1.00 94.88 175 GLN A N 1
ATOM 1342 C CA . GLN A 1 175 ? 7.108 -12.787 -6.841 1.00 94.88 175 GLN A CA 1
ATOM 1343 C C . GLN A 1 175 ? 6.058 -12.463 -7.923 1.00 94.88 175 GLN A C 1
ATOM 1345 O O . GLN A 1 175 ? 5.735 -11.294 -8.136 1.00 94.88 175 GLN A O 1
ATOM 1350 N N . SER A 1 176 ? 5.532 -13.481 -8.611 1.00 95.19 176 SER A N 1
ATOM 1351 C CA . SER A 1 176 ? 4.417 -13.372 -9.558 1.00 95.19 176 SER A CA 1
ATOM 1352 C C . SER A 1 176 ? 3.043 -13.298 -8.886 1.00 95.19 176 SER A C 1
ATOM 1354 O O . SER A 1 176 ? 2.055 -13.067 -9.582 1.00 95.19 176 SER A O 1
ATOM 1356 N N . ASP A 1 177 ? 2.956 -13.496 -7.569 1.00 94.56 177 ASP A N 1
ATOM 1357 C CA . ASP A 1 177 ? 1.683 -13.453 -6.858 1.00 94.56 177 ASP A CA 1
ATOM 1358 C C . ASP A 1 177 ? 1.098 -12.032 -6.872 1.00 94.56 177 ASP A C 1
ATOM 1360 O O . ASP A 1 177 ? 1.847 -11.046 -6.789 1.00 94.56 177 ASP A O 1
ATOM 1364 N N . PRO A 1 178 ? -0.240 -11.900 -6.951 1.00 94.31 178 PRO A N 1
ATOM 1365 C CA . PRO A 1 178 ? -0.913 -10.617 -6.809 1.00 94.31 178 PRO A CA 1
ATOM 1366 C C . PRO A 1 178 ? -0.592 -9.961 -5.461 1.00 94.31 178 PRO A C 1
ATOM 1368 O O . PRO A 1 178 ? -0.787 -10.559 -4.404 1.00 94.31 178 PRO A O 1
ATOM 1371 N N . ALA A 1 179 ? -0.155 -8.706 -5.505 1.00 93.19 179 ALA A N 1
ATOM 1372 C CA . ALA A 1 179 ? 0.210 -7.914 -4.334 1.00 93.19 179 ALA A CA 1
ATOM 1373 C C . ALA A 1 179 ? -0.748 -6.742 -4.099 1.00 93.19 179 ALA A C 1
ATOM 1375 O O . ALA A 1 179 ? -1.066 -6.422 -2.955 1.00 93.19 179 ALA A O 1
ATOM 1376 N N . ALA A 1 180 ? -1.221 -6.110 -5.175 1.00 93.81 180 ALA A N 1
ATOM 1377 C CA . ALA A 1 180 ? -2.153 -4.992 -5.106 1.00 93.81 180 ALA A CA 1
ATOM 1378 C C . ALA A 1 180 ? -3.116 -4.993 -6.297 1.00 93.81 180 ALA A C 1
ATOM 1380 O O . ALA A 1 180 ? -2.784 -5.456 -7.388 1.00 93.81 180 ALA A O 1
ATOM 1381 N N . ILE A 1 181 ? -4.302 -4.426 -6.082 1.00 94.50 181 ILE A N 1
ATOM 1382 C CA . ILE A 1 181 ? -5.227 -4.042 -7.146 1.00 94.50 181 ILE A CA 1
ATOM 1383 C C . ILE A 1 181 ? -5.441 -2.538 -7.021 1.00 94.50 181 ILE A C 1
ATOM 1385 O O . ILE A 1 181 ? -5.929 -2.071 -5.993 1.00 94.50 181 ILE A O 1
ATOM 1389 N N . LEU A 1 182 ? -5.066 -1.787 -8.053 1.00 92.69 182 LEU A N 1
ATOM 1390 C CA . LEU A 1 182 ? -5.278 -0.341 -8.124 1.00 92.69 182 LEU A CA 1
ATOM 1391 C C . LEU A 1 182 ? -6.308 -0.017 -9.201 1.00 92.69 182 LEU A C 1
ATOM 1393 O O . LEU A 1 182 ? -6.428 -0.728 -10.196 1.00 92.69 182 LEU A O 1
ATOM 1397 N N . HIS A 1 183 ? -7.052 1.068 -9.015 1.00 91.19 183 HIS A N 1
ATOM 1398 C CA . HIS A 1 183 ? -8.070 1.479 -9.973 1.00 91.19 183 HIS A CA 1
ATOM 1399 C C . HIS A 1 183 ? -7.567 2.591 -10.891 1.00 91.19 183 HIS A C 1
ATOM 1401 O O . HIS A 1 183 ? -6.936 3.544 -10.443 1.00 91.19 183 HIS A O 1
ATOM 1407 N N . SER A 1 184 ? -7.877 2.479 -12.181 1.00 87.56 184 SER A N 1
ATOM 1408 C CA . SER A 1 184 ? -7.561 3.489 -13.195 1.00 87.56 184 SER A CA 1
ATOM 1409 C C . SER A 1 184 ? -8.730 3.625 -14.162 1.00 87.56 184 SER A C 1
ATOM 1411 O O . SER A 1 184 ? -9.323 2.618 -14.539 1.00 87.56 184 SER A O 1
ATOM 1413 N N . SER A 1 185 ? -9.070 4.841 -14.585 1.00 77.62 185 SER A N 1
ATOM 1414 C CA . SER A 1 185 ? -9.980 5.059 -15.721 1.00 77.62 185 SER A CA 1
ATOM 1415 C C . SER A 1 185 ? -9.341 4.609 -17.046 1.00 77.62 185 SER A C 1
ATOM 1417 O O . SER A 1 185 ? -10.009 4.074 -17.931 1.00 77.62 185 SER A O 1
ATOM 1419 N N . GLY A 1 186 ? -8.014 4.714 -17.170 1.00 66.88 186 GLY A N 1
ATOM 1420 C CA . GLY A 1 186 ? -7.309 4.500 -18.435 1.00 66.88 186 GLY A CA 1
ATOM 1421 C C . GLY A 1 186 ? -7.754 5.506 -19.505 1.00 66.88 186 GLY A C 1
ATOM 1422 O O . GLY A 1 186 ? -8.164 6.616 -19.189 1.00 66.88 186 GLY A O 1
ATOM 1423 N N . THR A 1 187 ? -7.701 5.114 -20.780 1.00 62.00 187 THR A N 1
ATOM 1424 C CA . THR A 1 187 ? -8.217 5.905 -21.921 1.00 62.00 187 THR A CA 1
ATOM 1425 C C . THR A 1 187 ? -9.733 5.807 -22.096 1.00 62.00 187 THR A C 1
ATOM 1427 O O . THR A 1 187 ? -10.298 6.353 -23.037 1.00 62.00 187 THR A O 1
ATOM 1430 N N . THR A 1 188 ? -10.395 5.073 -21.207 1.00 62.41 188 THR A N 1
ATOM 1431 C CA . THR A 1 188 ? -11.844 4.914 -21.178 1.00 62.41 188 THR A CA 1
ATOM 1432 C C . THR A 1 188 ? -12.399 5.707 -20.002 1.00 62.41 188 THR A C 1
ATOM 1434 O O . THR A 1 188 ? -11.738 5.851 -18.983 1.00 62.41 188 THR A O 1
ATOM 1437 N N . GLU A 1 189 ? -13.642 6.167 -20.062 1.00 71.38 189 GLU A N 1
ATOM 1438 C CA . GLU A 1 189 ? -14.255 6.846 -18.906 1.00 71.38 189 GLU A CA 1
ATOM 1439 C C . GLU A 1 189 ? -14.596 5.887 -17.748 1.00 71.38 189 GLU A C 1
ATOM 1441 O O . GLU A 1 189 ? -14.982 6.308 -16.660 1.00 71.38 189 GLU A O 1
ATOM 1446 N N . ARG A 1 190 ? -14.442 4.573 -17.953 1.00 77.94 190 ARG A N 1
ATOM 1447 C CA . ARG A 1 190 ? -14.799 3.546 -16.974 1.00 77.94 190 ARG A CA 1
ATOM 1448 C C . ARG A 1 190 ? -13.584 3.035 -16.212 1.00 77.94 190 ARG A C 1
ATOM 1450 O O . ARG A 1 190 ? -12.607 2.593 -16.812 1.00 77.94 190 ARG A O 1
ATOM 1457 N N . ALA A 1 191 ? -13.697 3.021 -14.886 1.00 84.25 191 ALA A N 1
ATOM 1458 C CA . ALA A 1 191 ? -12.676 2.466 -14.010 1.00 84.25 191 ALA A CA 1
ATOM 1459 C C . ALA A 1 191 ? -12.437 0.969 -14.279 1.00 84.25 191 ALA A C 1
ATOM 1461 O O . ALA A 1 191 ? -13.372 0.185 -14.456 1.00 84.25 191 ALA A O 1
ATOM 1462 N N . LYS A 1 192 ? -11.165 0.581 -14.271 1.00 88.38 192 LYS A N 1
ATOM 1463 C CA . LYS A 1 192 ? -10.653 -0.786 -14.393 1.00 88.38 192 LYS A CA 1
ATOM 1464 C C . LYS A 1 192 ? -9.876 -1.142 -13.131 1.00 88.38 192 LYS A C 1
ATOM 1466 O O . LYS A 1 192 ? -9.337 -0.261 -12.465 1.00 88.38 192 LYS A O 1
ATOM 1471 N N . ALA A 1 193 ? -9.818 -2.430 -12.810 1.00 91.06 193 ALA A N 1
ATOM 1472 C CA . ALA A 1 193 ? -8.943 -2.972 -11.777 1.00 91.06 193 ALA A CA 1
ATOM 1473 C C . ALA A 1 193 ? -7.623 -3.421 -12.422 1.00 91.06 193 ALA A C 1
ATOM 1475 O O . ALA A 1 193 ? -7.621 -4.278 -13.304 1.00 91.06 193 ALA A O 1
ATOM 1476 N N . VAL A 1 194 ? -6.513 -2.820 -12.004 1.00 93.81 194 VAL A N 1
ATOM 1477 C CA . VAL A 1 194 ? -5.156 -3.139 -12.457 1.00 93.81 194 VAL A CA 1
ATOM 1478 C C . VAL A 1 194 ? -4.492 -3.996 -11.390 1.00 93.81 194 VAL A C 1
ATOM 1480 O O . VAL A 1 194 ? -4.249 -3.526 -10.281 1.00 93.81 194 VAL A O 1
ATOM 1483 N N . LEU A 1 195 ? -4.205 -5.250 -11.729 1.00 95.19 195 LEU A N 1
ATOM 1484 C CA . LEU A 1 195 ? -3.508 -6.184 -10.853 1.00 95.19 195 LEU A CA 1
ATOM 1485 C C . LEU A 1 195 ? -1.996 -5.969 -10.954 1.00 95.19 195 LEU A C 1
ATOM 1487 O O . LEU A 1 195 ? -1.430 -5.997 -12.046 1.00 95.19 195 LEU A O 1
ATOM 1491 N N . LEU A 1 196 ? -1.348 -5.777 -9.809 1.00 95.31 196 LEU A N 1
ATOM 1492 C CA . LEU A 1 196 ? 0.096 -5.632 -9.678 1.00 95.31 196 LEU A CA 1
ATOM 1493 C C . LEU A 1 196 ? 0.647 -6.801 -8.869 1.00 95.31 196 LEU A C 1
ATOM 1495 O O . LEU A 1 196 ? 0.159 -7.094 -7.776 1.00 95.31 196 LEU A O 1
ATOM 1499 N N . THR A 1 197 ? 1.678 -7.448 -9.399 1.00 96.12 197 THR A N 1
ATOM 1500 C CA . THR A 1 197 ? 2.408 -8.511 -8.696 1.00 96.12 197 THR A CA 1
ATOM 1501 C C . THR A 1 197 ? 3.455 -7.927 -7.752 1.00 96.12 197 THR A C 1
ATOM 1503 O O . THR A 1 197 ? 3.851 -6.764 -7.902 1.00 96.12 197 THR A O 1
ATOM 1506 N N . TYR A 1 198 ? 3.969 -8.732 -6.818 1.00 95.06 198 TYR A N 1
ATOM 1507 C CA . TYR A 1 198 ? 5.106 -8.316 -5.988 1.00 95.06 198 TYR A CA 1
ATOM 1508 C C . TYR A 1 198 ? 6.285 -7.836 -6.845 1.00 95.06 198 TYR A C 1
ATOM 1510 O O . TYR A 1 198 ? 6.838 -6.768 -6.579 1.00 95.06 198 TYR A O 1
ATOM 1518 N N . ARG A 1 199 ? 6.603 -8.542 -7.940 1.00 94.50 199 ARG A N 1
ATOM 1519 C CA . ARG A 1 199 ? 7.681 -8.158 -8.861 1.00 94.50 199 ARG A CA 1
ATOM 1520 C C . ARG A 1 199 ? 7.439 -6.812 -9.541 1.00 94.50 199 ARG A C 1
ATOM 1522 O O . ARG A 1 199 ? 8.392 -6.053 -9.711 1.00 94.50 199 ARG A O 1
ATOM 1529 N N . ASN A 1 200 ? 6.193 -6.501 -9.916 1.00 93.75 200 ASN A N 1
ATOM 1530 C CA . ASN A 1 200 ? 5.864 -5.197 -10.504 1.00 93.75 200 ASN A CA 1
ATOM 1531 C C . ASN A 1 200 ? 6.161 -4.059 -9.520 1.00 93.75 200 ASN A C 1
ATOM 1533 O O . ASN A 1 200 ? 6.760 -3.059 -9.910 1.00 93.75 200 ASN A O 1
ATOM 1537 N N . ILE A 1 201 ? 5.791 -4.230 -8.247 1.00 91.94 201 ILE A N 1
ATOM 1538 C CA . ILE A 1 201 ? 6.019 -3.214 -7.211 1.00 91.94 201 ILE A CA 1
ATOM 1539 C C . ILE A 1 201 ? 7.517 -3.099 -6.887 1.00 91.94 201 ILE A C 1
ATOM 1541 O O . ILE A 1 201 ? 8.051 -1.991 -6.880 1.00 91.94 201 ILE A O 1
ATOM 1545 N N . MET A 1 202 ? 8.227 -4.222 -6.714 1.00 91.62 202 MET A N 1
ATOM 1546 C CA . MET A 1 202 ? 9.679 -4.237 -6.470 1.00 91.62 202 MET A CA 1
ATOM 1547 C C . MET A 1 202 ? 10.451 -3.500 -7.574 1.00 91.62 202 MET A C 1
ATOM 1549 O O . MET A 1 202 ? 11.324 -2.681 -7.278 1.00 91.62 202 MET A O 1
ATOM 1553 N N . ALA A 1 203 ? 10.102 -3.745 -8.843 1.00 88.94 203 ALA A N 1
ATOM 1554 C CA . ALA A 1 203 ? 10.691 -3.050 -9.986 1.00 88.94 203 ALA A CA 1
ATOM 1555 C C . ALA A 1 203 ? 10.531 -1.526 -9.865 1.00 88.94 203 ALA A C 1
ATOM 1557 O O . ALA A 1 203 ? 11.521 -0.797 -9.968 1.00 88.94 203 ALA A O 1
ATOM 1558 N N . SER A 1 204 ? 9.327 -1.047 -9.548 1.00 83.00 204 SER A N 1
ATOM 1559 C CA . SER A 1 204 ? 9.054 0.381 -9.341 1.00 83.00 204 SER A CA 1
ATOM 1560 C C . SER A 1 204 ? 9.850 0.977 -8.174 1.00 83.00 204 SER A C 1
ATOM 1562 O O . SER A 1 204 ? 10.441 2.050 -8.319 1.00 83.00 204 SER A O 1
ATOM 1564 N N . THR A 1 205 ? 9.955 0.275 -7.042 1.00 78.06 205 THR A N 1
ATOM 1565 C CA . THR A 1 205 ? 10.712 0.748 -5.867 1.00 78.06 205 THR A CA 1
ATOM 1566 C C . THR A 1 205 ? 12.200 0.895 -6.157 1.00 78.06 205 THR A C 1
ATOM 1568 O O . THR A 1 205 ? 12.816 1.869 -5.725 1.00 78.06 205 THR A O 1
ATOM 1571 N N . THR A 1 206 ? 12.793 -0.017 -6.934 1.00 75.81 206 THR A N 1
ATOM 1572 C CA . THR A 1 206 ? 14.211 0.109 -7.305 1.00 75.81 206 THR A CA 1
ATOM 1573 C C . THR A 1 206 ? 14.496 1.324 -8.188 1.00 75.81 206 THR A C 1
ATOM 1575 O O . THR A 1 206 ? 15.578 1.903 -8.088 1.00 75.81 206 THR A O 1
ATOM 1578 N N . MET A 1 207 ? 13.528 1.758 -9.000 1.00 66.44 207 MET A N 1
ATOM 1579 C CA . MET A 1 207 ? 13.651 2.993 -9.777 1.00 66.44 207 MET A CA 1
ATOM 1580 C C . MET A 1 207 ? 13.557 4.245 -8.892 1.00 66.44 207 MET A C 1
ATOM 1582 O O . MET A 1 207 ? 14.259 5.222 -9.152 1.00 66.44 207 MET A O 1
ATOM 1586 N N . ALA A 1 208 ? 12.736 4.213 -7.835 1.00 62.75 208 ALA A N 1
ATOM 1587 C CA . ALA A 1 208 ? 12.534 5.335 -6.913 1.00 62.75 208 ALA A CA 1
ATOM 1588 C C . ALA A 1 208 ? 13.650 5.479 -5.855 1.00 62.75 208 ALA A C 1
ATOM 1590 O O . ALA A 1 208 ? 14.057 6.593 -5.527 1.00 62.75 208 ALA A O 1
ATOM 1591 N N . ALA A 1 209 ? 14.216 4.366 -5.372 1.00 58.31 209 ALA A N 1
ATOM 1592 C CA . ALA A 1 209 ? 15.261 4.316 -4.337 1.00 58.31 209 ALA A CA 1
ATOM 1593 C C . ALA A 1 209 ? 16.633 4.894 -4.767 1.00 58.31 209 ALA A C 1
ATOM 1595 O O . ALA A 1 209 ? 17.648 4.703 -4.091 1.00 58.31 209 ALA A O 1
ATOM 1596 N N . ALA A 1 210 ? 16.699 5.576 -5.913 1.00 52.41 210 ALA A N 1
ATOM 1597 C CA . ALA A 1 210 ? 17.827 6.416 -6.308 1.00 52.41 210 ALA A CA 1
ATOM 1598 C C . ALA A 1 210 ? 17.917 7.721 -5.491 1.00 52.41 210 ALA A C 1
ATOM 1600 O O . ALA A 1 210 ? 18.967 8.362 -5.493 1.00 52.41 210 ALA A O 1
ATOM 1601 N N . ALA A 1 211 ? 16.862 8.097 -4.760 1.00 53.03 211 ALA A N 1
ATOM 1602 C CA . ALA A 1 211 ? 16.907 9.190 -3.794 1.00 53.03 211 ALA A CA 1
ATOM 1603 C C . ALA A 1 211 ? 17.652 8.764 -2.511 1.00 53.03 211 ALA A C 1
ATOM 1605 O O . ALA A 1 211 ? 17.416 7.684 -1.971 1.00 53.03 211 ALA A O 1
ATOM 1606 N N . LYS A 1 212 ? 18.566 9.607 -2.012 1.00 53.78 212 LYS A N 1
ATOM 1607 C CA . LYS A 1 212 ? 19.299 9.359 -0.758 1.00 53.78 212 LYS A CA 1
ATOM 1608 C C . LYS A 1 212 ? 18.308 9.208 0.406 1.00 53.78 212 LYS A C 1
ATOM 1610 O O . LYS A 1 212 ? 17.548 10.130 0.677 1.00 53.78 212 LYS A O 1
ATOM 1615 N N . MET A 1 213 ? 18.393 8.099 1.146 1.00 55.91 213 MET A N 1
ATOM 1616 C CA . MET A 1 213 ? 17.544 7.782 2.311 1.00 55.91 213 MET A CA 1
ATOM 1617 C C . MET A 1 213 ? 17.709 8.721 3.522 1.00 55.91 213 MET A C 1
ATOM 1619 O O . MET A 1 213 ? 17.068 8.518 4.541 1.00 55.91 213 MET A O 1
ATOM 1623 N N . ALA A 1 214 ? 18.566 9.742 3.434 1.00 56.47 214 ALA A N 1
ATOM 1624 C CA . ALA A 1 214 ? 18.773 10.724 4.499 1.00 56.47 214 ALA A CA 1
ATOM 1625 C C . ALA A 1 214 ? 17.783 11.906 4.445 1.00 56.47 214 ALA A C 1
ATOM 1627 O O . ALA A 1 214 ? 17.932 12.857 5.207 1.00 56.47 214 ALA A O 1
ATOM 1628 N N . ALA A 1 215 ? 16.818 11.890 3.521 1.00 70.81 215 ALA A N 1
ATOM 1629 C CA . ALA A 1 215 ? 15.875 12.983 3.322 1.00 70.81 215 ALA A CA 1
ATOM 1630 C C . ALA A 1 215 ? 14.491 12.643 3.889 1.00 70.81 215 ALA A C 1
ATOM 1632 O O . ALA A 1 215 ? 13.923 11.598 3.577 1.00 70.81 215 ALA A O 1
ATOM 1633 N N . VAL A 1 216 ? 13.923 13.571 4.660 1.00 80.94 216 VAL A N 1
ATOM 1634 C CA . VAL A 1 216 ? 12.490 13.575 4.974 1.00 80.94 216 VAL A CA 1
ATOM 1635 C C . VAL A 1 216 ? 11.742 13.995 3.710 1.00 80.94 216 VAL A C 1
ATOM 1637 O O . VAL A 1 216 ? 11.992 15.072 3.167 1.00 80.94 216 VAL A O 1
ATOM 1640 N N . VAL A 1 217 ? 10.843 13.140 3.223 1.00 85.31 217 VAL A N 1
ATOM 1641 C CA . VAL A 1 217 ? 10.062 13.388 2.005 1.00 85.31 217 VAL A CA 1
ATOM 1642 C C . VAL A 1 217 ? 8.625 13.718 2.387 1.00 85.31 217 VAL A C 1
ATOM 1644 O O . VAL A 1 217 ? 7.962 12.934 3.062 1.00 85.31 217 VAL A O 1
ATOM 1647 N N . LEU A 1 218 ? 8.128 14.868 1.926 1.00 89.06 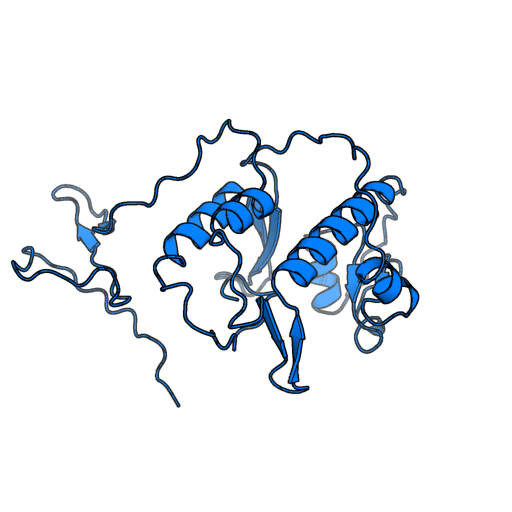218 LEU A N 1
ATOM 1648 C CA . LEU A 1 218 ? 6.716 15.217 2.053 1.00 89.06 218 LEU A CA 1
ATOM 1649 C C . LEU A 1 218 ? 5.908 14.491 0.971 1.00 89.06 218 LEU A C 1
ATOM 1651 O O . LEU A 1 218 ? 6.027 14.806 -0.216 1.00 89.06 218 LEU A O 1
ATOM 1655 N N . LEU A 1 219 ? 5.060 13.550 1.381 1.00 87.50 219 LEU A N 1
ATOM 1656 C CA . LEU A 1 219 ? 4.131 12.873 0.483 1.00 87.50 219 LEU A CA 1
ATOM 1657 C C . LEU A 1 219 ? 2.861 13.716 0.308 1.00 87.50 219 LEU A C 1
ATOM 1659 O O . LEU A 1 219 ? 2.040 13.823 1.213 1.00 87.50 219 LEU A O 1
ATOM 1663 N N . THR A 1 220 ? 2.706 14.324 -0.866 1.00 88.94 220 THR A N 1
ATOM 1664 C CA . THR A 1 220 ? 1.549 15.177 -1.207 1.00 88.94 220 THR A CA 1
ATOM 1665 C C . THR A 1 220 ? 0.503 14.467 -2.062 1.00 88.94 220 THR A C 1
ATOM 1667 O O . THR A 1 220 ? -0.557 15.028 -2.338 1.00 88.94 220 THR A O 1
ATOM 1670 N N . VAL A 1 221 ? 0.790 13.237 -2.492 1.00 89.81 221 VAL A N 1
ATOM 1671 C CA . VAL A 1 221 ? -0.085 12.444 -3.358 1.00 89.81 221 VAL A CA 1
ATOM 1672 C C . VAL A 1 221 ? -0.767 11.349 -2.536 1.00 89.81 221 VAL A C 1
ATOM 1674 O O . VAL A 1 221 ? -0.138 10.789 -1.639 1.00 89.81 221 VAL A O 1
ATOM 1677 N N . PRO A 1 222 ? -2.044 11.018 -2.802 1.00 89.44 222 PRO A N 1
ATOM 1678 C CA . PRO A 1 222 ? -2.735 9.997 -2.027 1.00 89.44 222 PRO A CA 1
ATOM 1679 C C . PRO A 1 222 ? -2.111 8.604 -2.192 1.00 89.44 222 PRO A C 1
ATOM 1681 O O . PRO A 1 222 ? -1.966 8.123 -3.314 1.00 89.44 222 PRO A O 1
ATOM 1684 N N . MET A 1 223 ? -1.855 7.911 -1.076 1.00 90.19 223 MET A N 1
ATOM 1685 C CA . MET A 1 223 ? -1.272 6.552 -1.047 1.00 90.19 223 MET A CA 1
ATOM 1686 C C . MET A 1 223 ? -2.144 5.466 -1.703 1.00 90.19 223 MET A C 1
ATOM 1688 O O . MET A 1 223 ? -1.690 4.352 -1.932 1.00 90.19 223 MET A O 1
ATOM 1692 N N . PHE A 1 224 ? -3.416 5.753 -1.996 1.00 89.00 224 PHE A N 1
ATOM 1693 C CA . PHE A 1 224 ? -4.283 4.831 -2.741 1.00 89.00 224 PHE A CA 1
ATOM 1694 C C . PHE A 1 224 ? -4.090 4.919 -4.267 1.00 89.00 224 PHE A C 1
ATOM 1696 O O . PHE A 1 224 ? -4.761 4.205 -5.014 1.00 89.00 224 PHE A O 1
ATOM 1703 N N . HIS A 1 225 ? -3.211 5.804 -4.745 1.00 88.69 225 HIS A N 1
ATOM 1704 C CA . HIS A 1 225 ? -2.860 5.968 -6.152 1.00 88.69 225 HIS A CA 1
ATOM 1705 C C . HIS A 1 225 ? -1.433 5.465 -6.394 1.00 88.69 225 HIS A C 1
ATOM 1707 O O . HIS A 1 225 ? -0.562 5.742 -5.589 1.00 88.69 225 HIS A O 1
ATOM 1713 N N . VAL A 1 226 ? -1.153 4.829 -7.539 1.00 87.31 226 VAL A N 1
ATOM 1714 C CA . VAL A 1 226 ? 0.159 4.212 -7.873 1.00 87.31 226 VAL A CA 1
ATOM 1715 C C . VAL A 1 226 ? 1.375 5.157 -7.807 1.00 87.31 226 VAL A C 1
ATOM 1717 O O . VAL A 1 226 ? 2.513 4.710 -7.869 1.00 87.31 226 VAL A O 1
ATOM 1720 N N . TYR A 1 227 ? 1.129 6.466 -7.758 1.00 83.88 227 TYR A N 1
ATOM 1721 C CA . TYR A 1 227 ? 2.173 7.485 -7.651 1.00 83.88 227 TYR A CA 1
ATOM 1722 C C . TYR A 1 227 ? 2.570 7.766 -6.195 1.00 83.88 227 TYR A C 1
ATOM 1724 O O . TYR A 1 227 ? 3.704 8.176 -5.960 1.00 83.88 227 TYR A O 1
ATOM 1732 N N . GLY A 1 228 ? 1.630 7.612 -5.257 1.00 81.94 228 GLY A N 1
ATOM 1733 C CA . GLY A 1 228 ? 1.900 7.736 -3.827 1.00 81.94 228 GLY A CA 1
ATOM 1734 C C . GLY A 1 228 ? 2.565 6.476 -3.302 1.00 81.94 228 GLY A C 1
ATOM 1735 O O . GLY A 1 228 ? 3.485 6.632 -2.475 1.00 81.94 228 GLY A O 1
#

pLDDT: mean 77.42, std 18.6, range [29.36, 96.5]

Foldseek 3Di:
DDDDPPQDADADPDDPPDDDDPLPPHWHWYADPPDNDIDTPDDQDDDPDQAQQDFLVRLVVVPADVVHDPPAAPDADPPPRDGHHPVLVVLLVLLVVLVVVVPPPDDDDDDDDDPADPQSVVCVQVVDQEEEDAPVCPVNHDPPRHYDHCPDPVNVVSSVPSDPCPDDPPDRHGQQDFDDWAWDCPVHVDIHTDTDGSVNVSSVVSVVVSDPPPDDDDDPDDPSHPVD

Nearest PDB structures (foldseek):
  6p1j-assembly1_A  TM=7.276E-01  e=4.814E-02  Eleftheria terrae
  6p4u-assembly1_A  TM=7.383E-01  e=7.994E-02  Eleftheria terrae
  6p1j-assembly2_B  TM=7.230E-01  e=1.246E-01  Eleftheria terrae
  6p3i-assembly1_A  TM=7.334E-01  e=1.711E-01  Eleftheria terrae
  6ozv-assembly1_A  TM=7.388E-01  e=2.502E-01  Eleftheria terrae

Organism: Zizania palustris (NCBI:txid103762)

Solvent-accessible surface area (backbone atoms only — not comparable to full-atom values): 14975 Å² total; per-residue (Å²): 133,85,77,74,87,76,85,67,84,62,83,55,92,62,83,72,95,62,87,73,63,91,75,70,80,74,73,53,46,42,67,45,92,92,46,103,43,72,44,70,70,65,79,77,71,86,72,79,64,70,84,49,70,44,49,44,68,60,55,59,56,69,70,53,63,87,75,69,67,82,91,55,58,68,42,70,41,88,86,82,67,52,72,35,43,44,72,58,48,56,50,32,55,51,34,49,55,59,57,55,62,76,64,72,86,66,87,86,80,91,74,85,86,67,99,58,60,73,60,38,52,54,44,63,67,65,61,66,83,64,44,80,35,41,78,94,52,47,84,68,53,56,87,90,62,45,71,46,45,65,77,35,72,73,49,49,47,50,57,68,49,82,62,80,81,71,78,68,82,83,73,86,37,54,19,80,40,82,66,48,73,42,77,43,42,76,99,44,97,55,73,41,73,45,81,33,26,21,47,58,52,48,55,53,50,57,67,60,64,69,57,70,89,88,61,91,76,85,80,88,52,61,75,87,40,101,88,72